Protein AF-A0A6G0XSI8-F1 (afdb_monomer)

Foldseek 3Di:
DPPVVVLVVCLVVLLVVQVLVCVVPVDNPAALQDFADAPDPSDDNVRHRPRSSVSLVVCLVCQVVDDPVSNVSCVVVVNDSDPVVVVLVLLLLQQVLCCVVQVDNPQAQDDVRQDAADAPDPSHDNVRHRPRNSPVLVCCLVCVVVDDPVSNVSCVVSVNDNDDDPPDDDPDRQDDQDLVNLVLVLLVQVLQLVVVVADPARDADAFHAADPDPSDDNVRHRPTRRLVSVLSNVVVVNHDPVSVVSCVVSRYDSDPVVVVVVLLVVVQVLVCVVPVDNPDALQDAADCPPPSDGNNRHRPRSSVVVVVVVVPDDD

pLDDT: mean 80.49, std 11.78, range [28.31, 94.0]

Secondary structure (DSSP, 8-state):
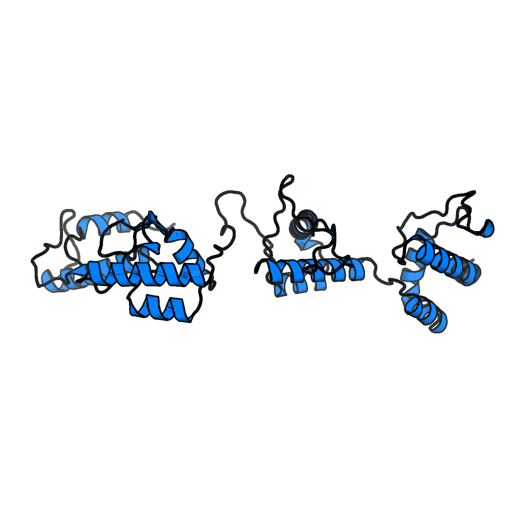--HHHHHHTTHHHHHHHHHHHHHHHSS----TT--PPTT-TTS-GGGTT--HHHHHHHHHHTGGGS-HHHHHHHHHTT--S-HHHHHHHHHHHHHHHHHHHHSS-----SGGG---PPTT-TTS-GGGTT--HHHHHHHHHHTGGGS-HHHHHHHHHTT--S----TTSS--SPP---HHHHHHHHHHHHHHHHHH-S-SSB---SSEEPPSSTTS-GGGTT-EE-HHHHHHHHHTT-S-HHHHHHHHHTTB-S-HHHHHHHHHHHHHHHHHHHHSS----TT----TT-TTS-GGGTT--HHHHHHHHHH----

Structure (mmCIF, N/CA/C/O backbone):
data_AF-A0A6G0XSI8-F1
#
_entry.id   AF-A0A6G0XSI8-F1
#
loop_
_atom_site.group_PDB
_atom_site.id
_atom_site.type_symbol
_atom_site.label_atom_id
_atom_site.label_alt_id
_atom_site.label_comp_id
_atom_site.label_asym_id
_atom_site.label_entity_id
_atom_site.label_seq_id
_atom_site.pdbx_PDB_ins_code
_atom_site.Cartn_x
_atom_site.Cartn_y
_atom_site.Cartn_z
_atom_site.occupancy
_atom_site.B_iso_or_equiv
_atom_site.auth_seq_id
_atom_site.auth_comp_id
_atom_site.auth_asym_id
_atom_site.auth_atom_id
_atom_site.pdbx_PDB_model_num
ATOM 1 N N . MET A 1 1 ? 20.372 19.639 -49.208 1.00 47.72 1 MET A N 1
ATOM 2 C CA . MET A 1 1 ? 19.853 18.255 -49.314 1.00 47.72 1 MET A CA 1
ATOM 3 C C . MET A 1 1 ? 18.896 18.027 -48.152 1.00 47.72 1 MET A C 1
ATOM 5 O O . MET A 1 1 ? 19.301 18.285 -47.025 1.00 47.72 1 MET A O 1
ATOM 9 N N . LYS A 1 2 ? 17.625 17.664 -48.399 1.00 52.56 2 LYS A N 1
ATOM 10 C CA . LYS A 1 2 ? 16.649 17.491 -47.308 1.00 52.56 2 LYS A CA 1
ATOM 11 C C . LYS A 1 2 ? 17.159 16.426 -46.347 1.00 52.56 2 LYS A C 1
ATOM 13 O O . LYS A 1 2 ? 17.609 15.359 -46.748 1.00 52.56 2 LYS A O 1
ATOM 18 N N . ASP A 1 3 ? 17.061 16.758 -45.079 1.00 56.75 3 ASP A N 1
ATOM 19 C CA . ASP A 1 3 ? 17.692 16.090 -43.957 1.00 56.75 3 ASP A CA 1
ATOM 20 C C . ASP A 1 3 ? 17.365 14.566 -43.921 1.00 56.75 3 ASP A C 1
ATOM 22 O O . ASP A 1 3 ? 18.190 13.739 -43.537 1.00 56.75 3 ASP A O 1
ATOM 26 N N . TRP A 1 4 ? 16.180 14.167 -44.396 1.00 56.69 4 TRP A N 1
ATOM 27 C CA . TRP A 1 4 ? 15.716 12.774 -44.475 1.00 56.69 4 TRP A CA 1
ATOM 28 C C . TRP A 1 4 ? 16.398 11.916 -45.558 1.00 56.69 4 TRP A C 1
ATOM 30 O O . TRP A 1 4 ? 16.507 10.703 -45.394 1.00 56.69 4 TRP A O 1
ATOM 40 N N . VAL A 1 5 ? 16.933 12.530 -46.620 1.00 58.62 5 VAL A N 1
ATOM 41 C CA . VAL A 1 5 ? 17.665 11.825 -47.692 1.00 58.62 5 VAL A CA 1
ATOM 42 C C . VAL A 1 5 ? 18.995 11.273 -47.166 1.00 58.62 5 VAL A C 1
ATOM 44 O O . VAL A 1 5 ? 19.374 10.152 -47.487 1.00 58.62 5 VAL A O 1
ATOM 47 N N . ARG A 1 6 ? 19.661 12.006 -46.262 1.00 60.25 6 ARG A N 1
ATOM 48 C CA . ARG A 1 6 ? 20.937 11.606 -45.640 1.00 60.25 6 ARG A CA 1
ATOM 49 C C . ARG A 1 6 ? 20.822 10.350 -44.767 1.00 60.25 6 ARG A C 1
ATOM 51 O O . ARG A 1 6 ? 21.789 9.615 -44.631 1.00 60.25 6 ARG A O 1
ATOM 58 N N . ILE A 1 7 ? 19.648 10.093 -44.190 1.00 59.06 7 ILE A N 1
ATOM 59 C CA . ILE A 1 7 ? 19.409 8.924 -43.325 1.00 59.06 7 ILE A CA 1
ATOM 60 C C . ILE A 1 7 ? 19.089 7.683 -44.142 1.00 59.06 7 ILE A C 1
ATOM 62 O O . ILE A 1 7 ? 19.558 6.604 -43.799 1.00 59.06 7 ILE A O 1
ATOM 66 N N . LEU A 1 8 ? 18.343 7.836 -45.238 1.00 59.25 8 LEU A N 1
ATOM 67 C CA . LEU A 1 8 ? 18.129 6.745 -46.187 1.00 59.25 8 LEU A CA 1
ATOM 68 C C . LEU A 1 8 ? 19.445 6.336 -46.864 1.00 59.25 8 LEU A C 1
ATOM 70 O O . LEU A 1 8 ? 19.661 5.146 -47.061 1.00 59.25 8 LEU A O 1
ATOM 74 N N . LEU A 1 9 ? 20.345 7.296 -47.116 1.00 62.47 9 LEU A N 1
ATOM 75 C CA . LEU A 1 9 ? 21.710 7.048 -47.599 1.00 62.47 9 LEU A CA 1
ATOM 76 C C . LEU A 1 9 ? 22.609 6.329 -46.574 1.00 62.47 9 LEU A C 1
ATOM 78 O O . LEU A 1 9 ? 23.569 5.683 -46.969 1.00 62.47 9 LEU A O 1
ATOM 82 N N . GLN A 1 10 ? 22.300 6.412 -45.276 1.00 76.94 10 GLN A N 1
ATOM 83 C CA . GLN A 1 10 ? 23.050 5.760 -44.188 1.00 76.94 10 GLN A CA 1
ATOM 84 C C . GLN A 1 10 ? 22.272 4.603 -43.544 1.00 76.94 10 GLN A C 1
ATOM 86 O O . GLN A 1 10 ? 22.579 4.199 -42.421 1.00 76.94 10 GLN A O 1
ATOM 91 N N . TRP A 1 11 ? 21.231 4.095 -44.212 1.00 84.69 11 TRP A N 1
ATOM 92 C CA . TRP A 1 11 ? 20.358 3.053 -43.670 1.00 84.69 11 TRP A CA 1
ATOM 93 C C . TRP A 1 11 ? 21.144 1.796 -43.283 1.00 84.69 11 TRP A C 1
ATOM 95 O O . TRP A 1 11 ? 21.048 1.357 -42.139 1.00 84.69 11 TRP A O 1
ATOM 105 N N . GLU A 1 12 ? 21.976 1.289 -44.193 1.00 87.19 12 GLU A N 1
ATOM 106 C CA . GLU A 1 12 ? 22.789 0.090 -43.962 1.00 87.19 12 GLU A CA 1
ATOM 107 C C . GLU A 1 12 ? 23.768 0.274 -42.796 1.00 87.19 12 GLU A C 1
ATOM 109 O O . GLU A 1 12 ? 23.849 -0.574 -41.912 1.00 87.19 12 GLU A O 1
ATOM 114 N N . GLU A 1 13 ? 24.433 1.431 -42.709 1.00 88.25 13 GLU A N 1
ATOM 115 C CA . GLU A 1 13 ? 25.329 1.742 -41.588 1.00 88.25 13 GLU A CA 1
ATOM 116 C C . GLU A 1 13 ? 24.589 1.828 -40.248 1.00 88.25 13 GLU A C 1
ATOM 118 O O . GLU A 1 13 ? 25.112 1.417 -39.214 1.00 88.25 13 GLU A O 1
ATOM 123 N N . ASN A 1 14 ? 23.386 2.412 -40.234 1.00 90.12 14 ASN A N 1
ATOM 124 C CA . ASN A 1 14 ? 22.571 2.505 -39.024 1.00 90.12 14 ASN A CA 1
ATOM 125 C C . ASN A 1 14 ? 22.098 1.116 -38.588 1.00 90.12 14 ASN A C 1
ATOM 127 O O . ASN A 1 14 ? 22.104 0.818 -37.396 1.00 90.12 14 ASN A O 1
ATOM 131 N N . LEU A 1 15 ? 21.716 0.268 -39.542 1.00 91.19 15 LEU A N 1
ATOM 132 C CA . LEU A 1 15 ? 21.273 -1.093 -39.283 1.00 91.19 15 LEU A CA 1
ATOM 133 C C . LEU A 1 15 ? 22.417 -1.965 -38.751 1.00 91.19 15 LEU A C 1
ATOM 135 O O . LEU A 1 15 ? 22.251 -2.653 -37.744 1.00 91.19 15 LEU A O 1
ATOM 139 N N . GLU A 1 16 ? 23.595 -1.888 -39.371 1.00 92.81 16 GLU A N 1
ATOM 140 C CA . GLU A 1 16 ? 24.815 -2.558 -38.912 1.00 92.81 16 GLU A CA 1
ATOM 141 C C . GLU A 1 16 ? 25.208 -2.093 -37.505 1.00 92.81 16 GLU A C 1
ATOM 143 O O . GLU A 1 16 ? 25.426 -2.916 -36.615 1.00 92.81 16 GLU A O 1
ATOM 148 N N . ALA A 1 17 ? 25.183 -0.780 -37.261 1.00 92.69 17 ALA A N 1
ATOM 149 C CA . ALA A 1 17 ? 25.460 -0.221 -35.945 1.00 92.69 17 ALA A CA 1
ATOM 150 C C . ALA A 1 17 ? 24.464 -0.698 -34.873 1.00 92.69 17 ALA A C 1
ATOM 152 O O . ALA A 1 17 ? 24.861 -0.973 -33.742 1.00 92.69 17 ALA A O 1
ATOM 153 N N . LEU A 1 18 ? 23.177 -0.834 -35.210 1.00 93.19 18 LEU A N 1
ATOM 154 C CA . LEU A 1 18 ? 22.160 -1.363 -34.297 1.00 93.19 18 LEU A CA 1
ATOM 155 C C . LEU A 1 18 ? 22.355 -2.857 -34.014 1.00 93.19 18 LEU A C 1
ATOM 157 O O . LEU A 1 18 ? 22.182 -3.277 -32.871 1.00 93.19 18 LEU A O 1
ATOM 161 N N . ARG A 1 19 ? 22.752 -3.659 -35.011 1.00 92.94 19 ARG A N 1
ATOM 162 C CA . ARG A 1 19 ? 23.076 -5.085 -34.813 1.00 92.94 19 ARG A CA 1
ATOM 163 C C . ARG A 1 19 ? 24.250 -5.259 -33.852 1.00 92.94 19 ARG A C 1
ATOM 165 O O . ARG A 1 19 ? 24.143 -6.039 -32.907 1.00 92.94 19 ARG A O 1
ATOM 172 N N . ILE A 1 20 ? 25.320 -4.487 -34.044 1.00 91.81 20 ILE A N 1
ATOM 173 C CA . ILE A 1 20 ? 26.496 -4.498 -33.162 1.00 91.81 20 ILE A CA 1
ATOM 174 C C . ILE A 1 20 ? 26.109 -4.034 -31.757 1.00 91.81 20 ILE A C 1
ATOM 176 O O . ILE A 1 20 ? 26.387 -4.729 -30.782 1.00 91.81 20 ILE A O 1
ATOM 180 N N . PHE A 1 21 ? 25.377 -2.920 -31.643 1.00 91.25 21 PHE A N 1
ATOM 181 C CA . PHE A 1 21 ? 24.896 -2.429 -30.352 1.00 91.25 21 PHE A CA 1
ATOM 182 C C . PHE A 1 21 ? 24.079 -3.494 -29.607 1.00 91.25 21 PHE A C 1
ATOM 184 O O . PHE A 1 21 ? 24.316 -3.734 -28.424 1.00 91.25 21 PHE A O 1
ATOM 191 N N . LYS A 1 22 ? 23.153 -4.174 -30.299 1.00 88.25 22 LYS A N 1
ATOM 192 C CA . LYS A 1 22 ? 22.358 -5.267 -29.722 1.00 88.25 22 LYS A CA 1
ATOM 193 C C . LYS A 1 22 ? 23.233 -6.440 -29.288 1.00 88.25 22 LYS A C 1
ATOM 195 O O . LYS A 1 22 ? 22.973 -7.004 -28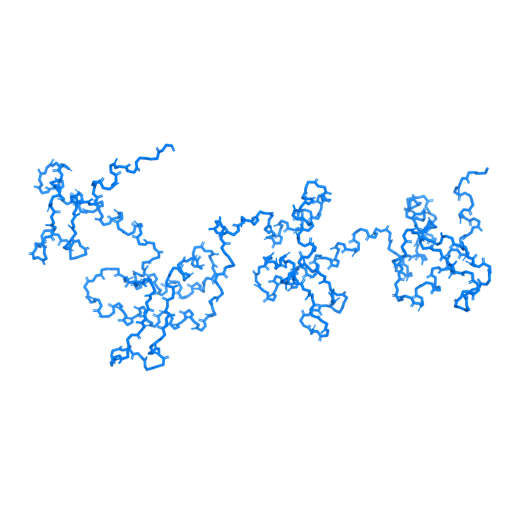.234 1.00 88.25 22 LYS A O 1
ATOM 200 N N . SER A 1 23 ? 24.263 -6.793 -30.057 1.00 89.25 23 SER A N 1
ATOM 201 C CA . SER A 1 23 ? 25.204 -7.858 -29.690 1.00 89.25 23 SER A CA 1
ATOM 202 C C . SER A 1 23 ? 26.002 -7.521 -28.428 1.00 89.25 23 SER A C 1
ATOM 204 O O . SER A 1 23 ? 26.228 -8.398 -27.603 1.00 89.25 23 SER A O 1
ATOM 206 N N . ILE A 1 24 ? 26.423 -6.263 -28.268 1.00 87.19 24 ILE A N 1
ATOM 207 C CA . ILE A 1 24 ? 27.234 -5.818 -27.124 1.00 87.19 24 ILE A CA 1
ATOM 208 C C . ILE A 1 24 ? 26.370 -5.637 -25.869 1.00 87.19 24 ILE A C 1
ATOM 210 O O . ILE A 1 24 ? 26.767 -6.020 -24.772 1.00 87.19 24 ILE A O 1
ATOM 214 N N . HIS A 1 25 ? 25.186 -5.037 -26.014 1.00 78.12 25 HIS A N 1
ATOM 215 C CA . HIS A 1 25 ? 24.355 -4.605 -24.885 1.00 78.12 25 HIS A CA 1
ATOM 216 C C . HIS A 1 25 ? 23.134 -5.499 -24.625 1.00 78.12 25 HIS A C 1
ATOM 218 O O . HIS A 1 25 ? 22.408 -5.285 -23.652 1.00 78.12 25 HIS A O 1
ATOM 224 N N . GLY A 1 26 ? 22.862 -6.471 -25.497 1.00 76.38 26 GLY A N 1
ATOM 225 C CA . GLY A 1 26 ? 21.710 -7.373 -25.414 1.00 76.38 26 GLY A CA 1
ATOM 226 C C . GLY A 1 26 ? 20.355 -6.719 -25.714 1.00 76.38 26 GLY A C 1
ATOM 227 O O . GLY A 1 26 ? 19.329 -7.388 -25.656 1.00 76.38 26 GLY A O 1
ATOM 228 N N . ASN A 1 27 ? 20.313 -5.417 -26.020 1.00 79.88 27 ASN A N 1
ATOM 229 C CA . ASN A 1 27 ? 19.083 -4.667 -26.284 1.00 79.88 27 ASN A CA 1
ATOM 230 C C . ASN A 1 27 ? 19.327 -3.503 -27.262 1.00 79.88 27 ASN A C 1
ATOM 232 O O . ASN A 1 27 ? 20.468 -3.169 -27.562 1.00 79.88 27 ASN A O 1
ATOM 236 N N . LEU A 1 28 ? 18.251 -2.870 -27.741 1.00 83.50 28 LEU A N 1
ATOM 237 C CA . LEU A 1 28 ? 18.291 -1.711 -28.649 1.00 83.50 28 LEU A CA 1
ATOM 238 C C . LEU A 1 28 ? 17.921 -0.386 -27.954 1.00 83.50 28 LEU A C 1
ATOM 240 O O . LEU A 1 28 ? 17.481 0.572 -28.596 1.00 83.50 28 LEU A O 1
ATOM 244 N N . HIS A 1 29 ? 18.104 -0.298 -26.633 1.00 79.94 29 HIS A N 1
ATOM 245 C CA . HIS A 1 29 ? 17.900 0.934 -25.872 1.00 79.94 29 HIS A CA 1
ATOM 246 C C . HIS A 1 29 ? 19.123 1.850 -25.982 1.00 79.94 29 HIS A C 1
ATOM 248 O O . HIS A 1 29 ? 19.881 2.045 -25.033 1.00 79.94 29 HIS A O 1
ATOM 254 N N . VAL A 1 30 ? 19.317 2.423 -27.168 1.00 84.19 30 VAL A N 1
ATOM 255 C CA . VAL A 1 30 ? 20.441 3.324 -27.433 1.00 84.19 30 VAL A CA 1
ATOM 256 C C . VAL A 1 30 ? 20.224 4.671 -26.717 1.00 84.19 30 VAL A C 1
ATOM 258 O O . VAL A 1 30 ? 19.219 5.344 -26.983 1.00 84.19 30 VAL A O 1
ATOM 261 N N . PRO A 1 31 ? 21.147 5.111 -25.833 1.00 82.38 31 PRO A N 1
ATOM 262 C CA . PRO A 1 31 ? 21.080 6.433 -25.212 1.00 82.38 31 PRO A CA 1
ATOM 263 C C . PRO A 1 31 ? 21.097 7.563 -26.249 1.00 82.38 31 PRO A C 1
ATOM 265 O O . PRO A 1 31 ? 21.834 7.496 -27.229 1.00 82.38 31 PRO A O 1
ATOM 268 N N . LYS A 1 32 ? 20.353 8.651 -25.999 1.00 81.56 32 LYS A N 1
ATOM 269 C CA . LYS A 1 32 ? 20.226 9.800 -26.925 1.00 81.56 32 LYS A CA 1
ATOM 270 C C . LYS A 1 32 ? 21.572 10.350 -27.419 1.00 81.56 32 LYS A C 1
ATOM 272 O O . LYS A 1 32 ? 21.676 10.739 -28.575 1.00 81.56 32 LYS A O 1
ATOM 277 N N . TYR A 1 33 ? 22.583 10.369 -26.553 1.00 86.25 33 TYR A N 1
ATOM 278 C CA . TYR A 1 33 ? 23.918 10.903 -26.844 1.00 86.25 33 TYR A CA 1
ATOM 279 C C . TYR A 1 33 ? 24.977 9.808 -27.030 1.00 86.25 33 TYR A C 1
ATOM 281 O O . TYR A 1 33 ? 26.165 10.069 -26.873 1.00 86.25 33 TYR A O 1
ATOM 289 N N . TYR A 1 34 ? 24.565 8.571 -27.323 1.00 90.19 34 TYR A N 1
ATOM 290 C CA . TYR A 1 34 ? 25.512 7.490 -27.568 1.00 90.19 34 TYR A CA 1
ATOM 291 C C . TYR A 1 34 ? 26.304 7.756 -28.848 1.00 90.19 34 TYR A C 1
ATOM 293 O O . TYR A 1 34 ? 25.733 7.864 -29.941 1.00 90.19 34 TYR A O 1
ATOM 301 N N . LYS A 1 35 ? 27.624 7.823 -28.685 1.00 93.50 35 LYS A N 1
ATOM 302 C CA . LYS A 1 35 ? 28.598 7.978 -29.755 1.00 93.50 35 LYS A CA 1
ATOM 303 C C . LYS A 1 35 ? 29.533 6.777 -29.725 1.00 93.50 35 LYS A C 1
ATOM 305 O O . LYS A 1 35 ? 30.092 6.470 -28.673 1.00 93.50 35 LYS A O 1
ATOM 310 N N . VAL A 1 36 ? 29.684 6.115 -30.867 1.00 91.62 36 VAL A N 1
ATOM 311 C CA . VAL A 1 36 ? 30.642 5.017 -31.024 1.00 91.62 36 VAL A CA 1
ATOM 312 C C . VAL A 1 36 ? 32.043 5.568 -30.762 1.00 91.62 36 VAL A C 1
ATOM 314 O O . VAL A 1 36 ? 32.413 6.607 -31.319 1.00 91.62 36 VAL A O 1
ATOM 317 N N . LYS A 1 37 ? 32.800 4.912 -29.880 1.00 87.94 37 LYS A N 1
ATOM 318 C CA . LYS A 1 37 ? 34.173 5.315 -29.565 1.00 87.94 37 LYS A CA 1
ATOM 319 C C . LYS A 1 37 ? 35.073 5.086 -30.781 1.00 87.94 37 LYS A C 1
ATOM 321 O O . LYS A 1 37 ? 34.846 4.170 -31.564 1.00 87.94 37 LYS A O 1
ATOM 326 N N . THR A 1 38 ? 36.057 5.958 -30.958 1.00 87.69 38 THR A N 1
ATOM 327 C CA . THR A 1 38 ? 37.137 5.746 -31.927 1.00 87.69 38 THR A CA 1
ATOM 328 C C . THR A 1 38 ? 38.069 4.658 -31.410 1.00 87.69 38 THR A C 1
ATOM 330 O O . THR A 1 38 ? 38.228 4.543 -30.196 1.00 87.69 38 THR A O 1
ATOM 333 N N . GLU A 1 39 ? 38.661 3.880 -32.317 1.00 84.81 39 GLU A N 1
ATOM 334 C CA . GLU A 1 39 ? 39.612 2.805 -31.989 1.00 84.81 39 GLU A CA 1
ATOM 335 C C . GLU A 1 39 ? 39.018 1.666 -31.142 1.00 84.81 39 GLU A C 1
ATOM 337 O O . GLU A 1 39 ? 39.732 0.907 -30.491 1.00 84.81 39 GLU A O 1
ATOM 342 N N . ASP A 1 40 ? 37.692 1.516 -31.157 1.00 87.38 40 ASP A N 1
ATOM 343 C CA . ASP A 1 40 ? 37.011 0.429 -30.462 1.00 87.38 40 ASP A CA 1
ATOM 344 C C . ASP A 1 40 ? 36.950 -0.814 -31.359 1.00 87.38 40 ASP A C 1
ATOM 346 O O . ASP A 1 40 ? 36.249 -0.825 -32.372 1.00 87.38 40 ASP A O 1
ATOM 350 N N . ALA A 1 41 ? 37.669 -1.871 -30.968 1.00 87.56 41 ALA A N 1
ATOM 351 C CA . ALA A 1 41 ? 37.748 -3.132 -31.706 1.00 87.56 41 ALA A CA 1
ATOM 352 C C . ALA A 1 41 ? 36.395 -3.858 -31.844 1.00 87.56 41 ALA A C 1
ATOM 354 O O . ALA A 1 41 ? 36.255 -4.725 -32.705 1.00 87.56 41 ALA A O 1
ATOM 355 N N . GLN A 1 42 ? 35.388 -3.516 -31.028 1.00 87.69 42 GLN A N 1
ATOM 356 C CA . GLN A 1 42 ? 34.036 -4.075 -31.153 1.00 87.69 42 GLN A CA 1
ATOM 357 C C . GLN A 1 42 ? 33.232 -3.433 -32.298 1.00 87.69 42 GLN A C 1
ATOM 359 O O . GLN A 1 42 ? 32.143 -3.909 -32.625 1.00 87.69 42 GLN A O 1
ATOM 364 N N . TRP A 1 43 ? 33.751 -2.357 -32.901 1.00 90.69 43 TRP A N 1
ATOM 365 C CA . TRP A 1 43 ? 33.092 -1.587 -33.949 1.00 90.69 43 TRP A CA 1
ATOM 366 C C . TRP A 1 43 ? 33.963 -1.502 -35.211 1.00 90.69 43 TRP A C 1
ATOM 368 O O . TRP A 1 43 ? 35.143 -1.174 -35.118 1.00 90.69 43 TRP A O 1
ATOM 378 N N . PRO A 1 44 ? 33.391 -1.707 -36.411 1.00 91.56 44 PRO A N 1
ATOM 379 C CA . PRO A 1 44 ? 34.050 -1.381 -37.669 1.00 91.56 44 PRO A CA 1
ATOM 380 C C . PRO A 1 44 ? 34.523 0.076 -37.699 1.00 91.56 44 PRO A C 1
ATOM 382 O O . PRO A 1 44 ? 33.776 0.971 -37.298 1.00 91.56 44 PRO A O 1
ATOM 385 N N . GLU A 1 45 ? 35.709 0.322 -38.263 1.00 88.12 45 GLU A N 1
ATOM 386 C CA . GLU A 1 45 ? 36.325 1.657 -38.354 1.00 88.12 45 GLU A CA 1
ATOM 387 C C . GLU A 1 45 ? 35.385 2.701 -38.978 1.00 88.12 45 GLU A C 1
ATOM 389 O O . GLU A 1 45 ? 35.251 3.817 -38.481 1.00 88.12 45 GLU A O 1
ATOM 394 N N . LYS A 1 46 ? 34.614 2.302 -39.998 1.00 89.25 46 LYS A N 1
ATOM 395 C CA . LYS A 1 46 ? 33.605 3.153 -40.656 1.00 89.25 46 LYS A CA 1
ATOM 396 C C . LYS A 1 46 ? 32.491 3.661 -39.723 1.00 89.25 46 LYS A C 1
ATOM 398 O O . LYS A 1 46 ? 31.802 4.620 -40.061 1.00 89.25 46 LYS A O 1
ATOM 403 N N . LEU A 1 47 ? 32.269 3.013 -38.577 1.00 90.06 47 LEU A N 1
ATOM 404 C CA . LEU A 1 47 ? 31.260 3.401 -37.587 1.00 90.06 47 LEU A CA 1
ATOM 405 C C . LEU A 1 47 ? 31.851 4.210 -36.426 1.00 90.06 47 LEU A C 1
ATOM 407 O O . LEU A 1 47 ? 31.087 4.725 -35.604 1.00 90.06 47 LEU A O 1
ATOM 411 N N . TRP A 1 48 ? 33.174 4.360 -36.347 1.00 91.94 48 TRP A N 1
ATOM 412 C CA . TRP A 1 48 ? 33.820 5.134 -35.294 1.00 91.94 48 TRP A CA 1
ATOM 413 C C . TRP A 1 48 ? 33.367 6.594 -35.309 1.00 91.94 48 TRP A C 1
ATOM 415 O O . TRP A 1 48 ? 33.229 7.242 -36.344 1.00 91.94 48 TRP A O 1
ATOM 425 N N . GLY A 1 49 ? 33.069 7.124 -34.123 1.00 88.50 49 GLY A N 1
ATOM 426 C CA . GLY A 1 49 ? 32.557 8.481 -33.965 1.00 88.50 49 GLY A CA 1
ATOM 427 C C . GLY A 1 49 ? 31.099 8.682 -34.403 1.00 88.50 49 GLY A C 1
ATOM 428 O O . GLY A 1 49 ? 30.582 9.795 -34.243 1.00 88.50 49 GLY A O 1
ATOM 429 N N . LYS A 1 50 ? 30.401 7.648 -34.899 1.00 89.50 50 LYS A N 1
ATOM 430 C CA . LYS A 1 50 ? 28.991 7.748 -35.299 1.00 89.50 50 LYS A CA 1
ATOM 431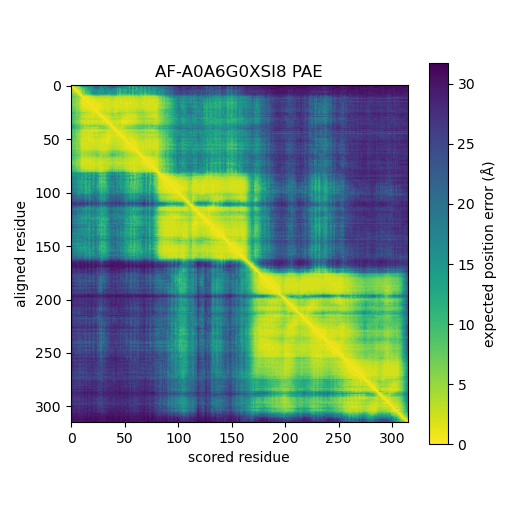 C C . LYS A 1 50 ? 28.104 8.048 -34.093 1.00 89.50 50 LYS A C 1
ATOM 433 O O . LYS A 1 50 ? 28.134 7.361 -33.071 1.00 89.50 50 LYS A O 1
ATOM 438 N N . ASN A 1 51 ? 27.260 9.068 -34.234 1.00 91.25 51 ASN A N 1
ATOM 439 C CA . ASN A 1 51 ? 26.250 9.451 -33.245 1.00 91.25 51 ASN A CA 1
ATOM 440 C C . ASN A 1 51 ? 25.008 8.549 -33.363 1.00 91.25 51 ASN A C 1
ATOM 442 O O . ASN A 1 51 ? 23.944 8.975 -33.823 1.00 91.25 51 ASN A O 1
ATOM 446 N N . LEU A 1 52 ? 25.150 7.281 -32.968 1.00 91.25 52 LEU A N 1
ATOM 447 C CA . LEU A 1 52 ? 24.079 6.284 -33.055 1.00 91.25 52 LEU A CA 1
ATOM 448 C C . LEU A 1 52 ? 22.834 6.704 -32.260 1.00 91.25 52 LEU A C 1
ATOM 450 O O . LEU A 1 52 ? 21.714 6.500 -32.721 1.00 91.25 52 LEU A O 1
ATOM 454 N N . GLY A 1 53 ? 23.010 7.368 -31.113 1.00 87.88 53 GLY A N 1
ATOM 455 C CA . GLY A 1 53 ? 21.895 7.884 -30.314 1.00 87.88 53 GLY A CA 1
ATOM 456 C C . GLY A 1 53 ? 21.001 8.868 -31.075 1.00 87.88 53 GLY A C 1
ATOM 457 O O . GLY A 1 53 ? 19.773 8.750 -31.051 1.00 87.88 53 GLY A O 1
ATOM 458 N N . PHE A 1 54 ? 21.604 9.795 -31.822 1.00 88.50 54 PHE A N 1
ATOM 459 C CA . PHE A 1 54 ? 20.860 10.730 -32.668 1.00 88.50 54 PHE A CA 1
ATOM 460 C C . PHE A 1 54 ? 20.211 10.034 -33.865 1.00 88.50 54 PHE A C 1
ATOM 462 O O . PHE A 1 54 ? 19.074 10.366 -34.205 1.00 88.50 54 PHE A O 1
ATOM 469 N N . ALA A 1 55 ? 20.890 9.055 -34.473 1.00 88.81 55 ALA A N 1
ATOM 470 C CA . ALA A 1 55 ? 20.315 8.258 -35.553 1.00 88.81 55 ALA A CA 1
ATOM 471 C C . ALA A 1 55 ? 19.032 7.547 -35.087 1.00 88.81 55 ALA A C 1
ATOM 473 O O . ALA A 1 55 ? 18.001 7.655 -35.744 1.00 88.81 55 ALA A O 1
ATOM 474 N N . VAL A 1 56 ? 19.051 6.928 -33.903 1.00 89.00 56 VAL A N 1
ATOM 475 C CA . VAL A 1 56 ? 17.885 6.256 -33.304 1.00 89.00 56 VAL A CA 1
ATOM 476 C C . VAL A 1 56 ? 16.740 7.217 -33.000 1.00 89.00 56 VAL A C 1
ATOM 478 O O . VAL A 1 56 ? 15.598 6.924 -33.349 1.00 89.00 56 VAL A O 1
ATOM 481 N N . VAL A 1 57 ? 17.016 8.380 -32.394 1.00 86.06 57 VAL A N 1
ATOM 482 C CA . VAL A 1 57 ? 15.981 9.411 -32.162 1.00 86.06 57 VAL A CA 1
ATOM 483 C C . VAL A 1 57 ? 15.291 9.784 -33.468 1.00 86.06 57 VAL A C 1
ATOM 485 O O . VAL A 1 57 ? 14.077 9.974 -33.510 1.00 86.06 57 VAL A O 1
ATOM 488 N N . ARG A 1 58 ? 16.062 9.855 -34.546 1.00 85.12 58 ARG A N 1
ATOM 489 C CA . ARG A 1 58 ? 15.557 10.283 -35.836 1.00 85.12 58 ARG A CA 1
ATOM 490 C C . ARG A 1 58 ? 14.834 9.184 -36.610 1.00 85.12 58 ARG A C 1
ATOM 492 O O . ARG A 1 58 ? 13.858 9.487 -37.287 1.00 85.12 58 ARG A O 1
ATOM 499 N N . LEU A 1 59 ? 15.246 7.924 -36.454 1.00 87.50 59 LEU A N 1
ATOM 500 C CA . LEU A 1 59 ? 14.479 6.764 -36.919 1.00 87.50 59 LEU A CA 1
ATOM 501 C C . LEU A 1 59 ? 13.081 6.758 -36.288 1.00 87.50 59 LEU A C 1
ATOM 503 O O . LEU A 1 59 ? 12.103 6.600 -37.010 1.00 87.50 59 LEU A O 1
ATOM 507 N N . ARG A 1 60 ? 12.970 7.044 -34.982 1.00 86.88 60 ARG A N 1
ATOM 508 C CA . ARG A 1 60 ? 11.671 7.158 -34.291 1.00 86.88 60 ARG A CA 1
ATOM 509 C C . ARG A 1 60 ? 10.798 8.277 -34.858 1.00 86.88 60 ARG A C 1
ATOM 511 O O . ARG A 1 60 ? 9.621 8.063 -35.107 1.00 86.88 60 ARG A O 1
ATOM 518 N N . GLN A 1 61 ? 11.375 9.447 -35.136 1.00 84.00 61 GLN A N 1
ATOM 519 C CA . GLN A 1 61 ? 10.648 10.562 -35.767 1.00 84.00 61 GLN A CA 1
ATOM 520 C C . GLN A 1 61 ? 10.158 10.246 -37.190 1.00 84.00 61 GLN A C 1
ATOM 522 O O . GLN A 1 61 ? 9.237 10.894 -37.678 1.00 84.00 61 GLN A O 1
ATOM 527 N N . LEU A 1 62 ? 10.783 9.278 -37.866 1.00 83.56 62 LEU A N 1
ATOM 528 C CA . LEU A 1 62 ? 10.416 8.842 -39.212 1.00 83.56 62 LEU A CA 1
ATOM 529 C C . LEU A 1 62 ? 9.396 7.717 -39.251 1.00 83.56 62 LEU A C 1
ATOM 531 O O . LEU A 1 62 ? 9.023 7.336 -40.355 1.00 83.56 62 LEU A O 1
ATOM 535 N N . GLN A 1 63 ? 8.956 7.183 -38.111 1.00 83.19 63 GLN A N 1
ATOM 536 C CA . GLN A 1 63 ? 8.163 5.954 -38.051 1.00 83.19 63 GLN A CA 1
ATOM 537 C C . GLN A 1 63 ? 6.981 5.939 -39.035 1.00 83.19 63 GLN A C 1
ATOM 539 O O . GLN A 1 63 ? 6.785 4.954 -39.739 1.00 83.19 63 GLN A O 1
ATOM 544 N N . GLU A 1 64 ? 6.228 7.037 -39.128 1.00 81.12 64 GLU A N 1
ATOM 545 C CA . GLU A 1 64 ? 5.049 7.151 -40.004 1.00 81.12 64 GLU A CA 1
ATOM 546 C C . GLU A 1 64 ? 5.387 7.346 -41.489 1.00 81.12 64 GLU A C 1
ATOM 548 O O . GLU A 1 64 ? 4.548 7.122 -42.354 1.00 81.12 64 GLU A O 1
ATOM 553 N N . ARG A 1 65 ? 6.610 7.786 -41.799 1.00 82.06 65 ARG A N 1
ATOM 554 C CA . ARG A 1 65 ? 7.080 8.091 -43.163 1.00 82.06 65 ARG A CA 1
ATOM 555 C C . ARG A 1 65 ? 8.084 7.063 -43.685 1.00 82.06 65 ARG A C 1
ATOM 557 O O . ARG A 1 65 ? 8.635 7.245 -44.769 1.00 82.06 65 ARG A O 1
ATOM 564 N N . MET A 1 66 ? 8.396 6.048 -42.884 1.00 82.12 66 MET A N 1
ATOM 565 C CA . MET A 1 66 ? 9.383 5.030 -43.206 1.00 82.12 66 MET A CA 1
ATOM 566 C C . MET A 1 66 ? 8.785 3.985 -44.143 1.00 82.12 66 MET A C 1
ATOM 568 O O . MET A 1 66 ? 7.611 3.642 -44.045 1.00 82.12 66 MET A O 1
ATOM 572 N N . ASP A 1 67 ? 9.630 3.457 -45.023 1.00 85.25 67 ASP A N 1
ATOM 573 C CA . ASP A 1 67 ? 9.289 2.307 -45.849 1.00 85.25 67 ASP A CA 1
ATOM 574 C C . ASP A 1 67 ? 8.869 1.100 -44.973 1.00 85.25 67 ASP A C 1
ATOM 576 O O . ASP A 1 67 ? 9.586 0.780 -44.013 1.00 85.25 67 ASP A O 1
ATOM 580 N N . PRO A 1 68 ? 7.750 0.418 -45.280 1.00 84.69 68 PRO A N 1
ATOM 581 C CA . PRO A 1 68 ? 7.278 -0.734 -44.512 1.00 84.69 68 PRO A CA 1
ATOM 582 C C . PRO A 1 68 ? 8.321 -1.846 -44.326 1.00 84.69 68 PRO A C 1
ATOM 584 O O . PRO A 1 68 ? 8.431 -2.385 -43.228 1.00 84.69 68 PRO A O 1
ATOM 587 N N . SER A 1 69 ? 9.149 -2.136 -45.338 1.00 86.00 69 SER A N 1
ATOM 588 C CA . SER A 1 69 ? 10.184 -3.181 -45.259 1.00 86.00 69 SER A CA 1
ATOM 589 C C . SER A 1 69 ? 11.288 -2.820 -44.255 1.00 86.00 69 SER A C 1
ATOM 591 O O . SER A 1 69 ? 11.784 -3.656 -43.492 1.00 86.00 69 SER A O 1
ATOM 593 N N . LYS A 1 70 ? 11.640 -1.532 -44.180 1.00 85.88 70 LYS A N 1
ATOM 594 C CA . LYS A 1 70 ? 12.606 -1.013 -43.200 1.00 85.88 70 LYS A CA 1
ATOM 595 C C . LYS A 1 70 ? 12.053 -1.059 -41.783 1.00 85.88 70 LYS A C 1
ATOM 597 O O . LYS A 1 70 ? 12.783 -1.388 -40.846 1.00 85.88 70 LYS A O 1
ATOM 602 N N . ARG A 1 71 ? 10.764 -0.756 -41.633 1.00 83.81 71 ARG A N 1
ATOM 603 C CA . ARG A 1 71 ? 10.065 -0.864 -40.354 1.00 83.81 71 ARG A CA 1
ATOM 604 C C . ARG A 1 71 ? 10.036 -2.310 -39.863 1.00 83.81 71 ARG A C 1
ATOM 606 O O . ARG A 1 71 ? 10.460 -2.553 -38.742 1.00 83.81 71 ARG A O 1
ATOM 613 N N . GLU A 1 72 ? 9.658 -3.255 -40.717 1.00 83.44 72 GLU A N 1
ATOM 614 C CA . GLU A 1 72 ? 9.639 -4.686 -40.390 1.00 83.44 72 GLU A CA 1
ATOM 615 C C . GLU A 1 72 ? 11.032 -5.220 -40.008 1.00 83.44 72 GLU A C 1
ATOM 617 O O . GLU A 1 72 ? 11.191 -5.984 -39.053 1.00 83.44 72 GLU A O 1
ATOM 622 N N . THR A 1 73 ? 12.082 -4.752 -40.688 1.00 88.19 73 THR A N 1
ATOM 623 C CA . THR A 1 73 ? 13.471 -5.080 -40.330 1.00 88.19 73 THR A CA 1
ATOM 624 C C . THR A 1 73 ? 13.820 -4.610 -38.912 1.00 88.19 73 THR A C 1
ATOM 626 O O . THR A 1 73 ? 14.460 -5.332 -38.150 1.00 88.19 73 THR A O 1
ATOM 629 N N . LEU A 1 74 ? 13.395 -3.407 -38.522 1.00 85.69 74 LEU A N 1
ATOM 630 C CA . LEU A 1 74 ? 13.614 -2.897 -37.166 1.00 85.69 74 LEU A CA 1
ATOM 631 C C . LEU A 1 74 ? 12.737 -3.629 -36.139 1.00 85.69 74 LEU A C 1
ATOM 633 O O . LEU A 1 74 ? 13.228 -3.977 -35.064 1.00 85.69 74 LEU A O 1
ATOM 637 N N . ASP A 1 75 ? 11.483 -3.923 -36.482 1.00 80.44 75 ASP A N 1
ATOM 638 C CA . ASP A 1 75 ? 10.541 -4.662 -35.635 1.00 80.44 75 ASP A CA 1
ATOM 639 C C . ASP A 1 75 ? 11.055 -6.075 -35.325 1.00 80.44 75 ASP A C 1
ATOM 641 O O . ASP A 1 75 ? 11.146 -6.455 -34.158 1.00 80.44 75 ASP A O 1
ATOM 645 N N . SER A 1 76 ? 11.504 -6.822 -36.339 1.00 82.94 76 SER A N 1
ATOM 646 C CA . SER A 1 76 ? 12.089 -8.166 -36.174 1.00 82.94 76 SER A CA 1
ATOM 647 C C . SER A 1 76 ? 13.372 -8.167 -35.334 1.00 82.94 76 SER A C 1
ATOM 649 O O . SER A 1 76 ? 13.683 -9.134 -34.636 1.00 82.94 76 SER A O 1
ATOM 651 N N . MET A 1 77 ? 14.109 -7.054 -35.330 1.00 80.38 77 MET A N 1
ATOM 652 C CA . MET A 1 77 ? 15.261 -6.862 -34.454 1.00 80.38 77 MET A CA 1
ATOM 653 C C . MET A 1 77 ? 14.881 -6.466 -33.019 1.00 80.38 77 MET A C 1
ATOM 655 O O . MET A 1 77 ? 15.768 -6.429 -32.159 1.00 80.38 77 MET A O 1
ATOM 659 N N . GLY A 1 78 ? 13.605 -6.210 -32.723 1.00 75.69 78 GLY A N 1
ATOM 660 C CA . GLY A 1 78 ? 13.131 -5.743 -31.419 1.00 75.69 78 GLY A CA 1
ATOM 661 C C . GLY A 1 78 ? 13.437 -4.264 -31.173 1.00 75.69 78 GLY A C 1
ATOM 662 O O . GLY A 1 78 ? 13.786 -3.875 -30.055 1.00 75.69 78 GLY A O 1
ATOM 663 N N . PHE A 1 79 ? 13.408 -3.440 -32.223 1.00 80.19 79 PHE A N 1
ATOM 664 C CA . PHE A 1 79 ? 13.670 -2.010 -32.114 1.00 80.19 79 PHE A CA 1
ATOM 665 C C . PHE A 1 79 ? 12.568 -1.304 -31.323 1.00 80.19 79 PHE A C 1
ATOM 667 O O . PHE A 1 79 ? 11.378 -1.423 -31.601 1.00 80.19 79 PHE A O 1
ATOM 674 N N . ILE A 1 80 ? 12.980 -0.518 -30.331 1.00 74.62 80 ILE A N 1
ATOM 675 C CA . ILE A 1 80 ? 12.054 0.173 -29.440 1.00 74.62 80 ILE A CA 1
ATOM 676 C C . ILE A 1 80 ? 11.700 1.536 -30.045 1.00 74.62 80 ILE A C 1
ATOM 678 O O . ILE A 1 80 ? 12.463 2.506 -29.907 1.00 74.62 80 ILE A O 1
ATOM 682 N N . TRP A 1 81 ? 10.538 1.607 -30.698 1.00 73.50 81 TRP A N 1
ATOM 683 C CA . TRP A 1 81 ? 9.986 2.835 -31.287 1.00 73.50 81 TRP A CA 1
ATOM 684 C C . TRP A 1 81 ? 9.629 3.875 -30.234 1.00 73.50 81 TRP A C 1
ATOM 686 O O . TRP A 1 81 ? 10.011 5.037 -30.362 1.00 73.50 81 TRP A O 1
ATOM 696 N N . ASP A 1 82 ? 9.015 3.435 -29.139 1.00 72.81 82 ASP A N 1
ATOM 697 C CA . ASP A 1 82 ? 8.735 4.281 -27.991 1.00 72.81 82 ASP A CA 1
ATOM 698 C C . ASP A 1 82 ? 9.498 3.776 -26.759 1.00 72.81 82 ASP A C 1
ATOM 700 O O . ASP A 1 82 ? 9.076 2.895 -26.011 1.00 72.81 82 ASP A O 1
ATOM 704 N N . ALA A 1 83 ? 10.684 4.355 -26.559 1.00 67.19 83 ALA A N 1
ATOM 705 C CA . ALA A 1 83 ? 11.534 4.055 -25.409 1.00 67.19 83 ALA A CA 1
ATOM 706 C C . ALA A 1 83 ? 10.913 4.479 -24.074 1.00 67.19 83 ALA A C 1
ATOM 708 O O . ALA A 1 83 ? 11.326 3.975 -23.028 1.00 67.19 83 ALA A O 1
ATOM 709 N N . ILE A 1 84 ? 9.961 5.415 -24.099 1.00 67.69 84 ILE A N 1
ATOM 710 C CA . ILE A 1 84 ? 9.215 5.834 -22.918 1.00 67.69 84 ILE A CA 1
ATOM 711 C C . ILE A 1 84 ? 8.179 4.756 -22.598 1.00 67.69 84 ILE A C 1
ATOM 713 O O . ILE A 1 84 ? 8.132 4.310 -21.453 1.00 67.69 84 ILE A O 1
ATOM 717 N N . GLN A 1 85 ? 7.439 4.277 -23.598 1.00 70.25 85 GLN A N 1
ATOM 718 C CA . GLN A 1 85 ? 6.451 3.207 -23.452 1.00 70.25 85 GLN A CA 1
ATOM 719 C C . GLN A 1 85 ? 7.079 1.896 -22.961 1.00 70.25 85 GLN A C 1
ATOM 721 O O . GLN A 1 85 ? 6.668 1.391 -21.922 1.00 70.25 85 GLN A O 1
ATOM 726 N N . ALA A 1 86 ? 8.143 1.401 -23.603 1.00 71.50 86 ALA A N 1
ATOM 727 C CA . ALA A 1 86 ? 8.805 0.158 -23.178 1.00 71.50 86 ALA A CA 1
ATOM 728 C C . ALA A 1 86 ? 9.388 0.255 -21.754 1.00 71.50 86 ALA A C 1
ATOM 730 O O . ALA A 1 86 ? 9.370 -0.698 -20.972 1.00 71.50 86 ALA A O 1
ATOM 731 N N . LYS A 1 87 ? 9.888 1.439 -21.372 1.00 81.44 87 LYS A N 1
ATOM 732 C CA . LYS A 1 87 ? 10.311 1.696 -19.990 1.00 81.44 87 LYS A CA 1
ATOM 733 C C . LYS A 1 87 ? 9.122 1.637 -19.031 1.00 81.44 87 LYS A C 1
ATOM 735 O O . LYS A 1 87 ? 9.268 1.138 -17.916 1.00 81.44 87 LYS A O 1
ATOM 740 N N . TRP A 1 88 ? 7.971 2.166 -19.433 1.00 82.25 88 TRP A N 1
ATOM 741 C CA . TRP A 1 88 ? 6.767 2.150 -18.616 1.00 82.25 88 TRP A CA 1
ATOM 742 C C . TRP A 1 88 ? 6.133 0.772 -18.494 1.00 82.25 88 TRP A C 1
ATOM 744 O O . TRP A 1 88 ? 5.706 0.445 -17.398 1.00 82.25 88 TRP A O 1
ATOM 754 N N . GLU A 1 89 ? 6.149 -0.060 -19.529 1.00 84.00 89 GLU A N 1
ATOM 755 C CA . GLU A 1 89 ? 5.702 -1.459 -19.447 1.00 84.00 89 GLU A CA 1
ATOM 756 C C . GLU A 1 89 ? 6.477 -2.215 -18.366 1.00 84.00 89 GLU A C 1
ATOM 758 O O . GLU A 1 89 ? 5.897 -2.818 -17.468 1.00 84.00 89 GLU A O 1
ATOM 763 N N . LYS A 1 90 ? 7.802 -2.061 -18.359 1.00 86.69 90 LYS A N 1
ATOM 764 C CA . LYS A 1 90 ? 8.671 -2.625 -17.323 1.00 86.69 90 LYS A CA 1
ATOM 765 C C . LYS A 1 90 ? 8.400 -2.044 -15.924 1.00 86.69 90 LYS A C 1
ATOM 767 O O . LYS A 1 90 ? 8.424 -2.761 -14.920 1.00 86.69 90 LYS A O 1
ATOM 772 N N . ASN A 1 91 ? 8.139 -0.740 -15.832 1.00 88.50 91 ASN A N 1
ATOM 773 C CA . ASN A 1 91 ? 7.748 -0.090 -14.576 1.00 88.50 91 ASN A CA 1
ATOM 774 C C . ASN A 1 91 ? 6.397 -0.604 -14.059 1.00 88.50 91 ASN A C 1
ATOM 776 O O . ASN A 1 91 ? 6.248 -0.802 -12.860 1.00 88.50 91 ASN A O 1
ATOM 780 N N . LEU A 1 92 ? 5.421 -0.809 -14.942 1.00 88.94 92 LEU A N 1
ATOM 781 C CA . LEU A 1 92 ? 4.103 -1.325 -14.586 1.00 88.94 92 LEU A CA 1
ATOM 782 C C . LEU A 1 92 ? 4.211 -2.782 -14.137 1.00 88.94 92 LEU A C 1
ATOM 784 O O . LEU A 1 92 ? 3.798 -3.075 -13.023 1.00 88.94 92 LEU A O 1
ATOM 788 N N . LEU A 1 93 ? 4.905 -3.637 -14.894 1.00 90.56 93 LEU A N 1
ATOM 789 C CA . LEU A 1 93 ? 5.150 -5.038 -14.535 1.00 90.56 93 LEU A CA 1
ATOM 790 C C . LEU A 1 93 ? 5.782 -5.186 -13.143 1.00 90.56 93 LEU A C 1
ATOM 792 O O . LEU A 1 93 ? 5.384 -6.026 -12.337 1.00 90.56 93 LEU A O 1
ATOM 796 N N . SER A 1 94 ? 6.774 -4.350 -12.833 1.00 89.25 94 SER A N 1
ATOM 797 C CA . SER A 1 94 ? 7.417 -4.368 -11.516 1.00 89.25 94 SER A CA 1
ATOM 798 C C . SER A 1 94 ? 6.510 -3.843 -10.394 1.00 89.25 94 SER A C 1
ATOM 800 O O . SER A 1 94 ? 6.576 -4.347 -9.276 1.00 89.25 94 SER A O 1
ATOM 802 N N . LEU A 1 95 ? 5.620 -2.884 -10.661 1.00 90.56 95 LEU A N 1
ATOM 803 C CA . LEU A 1 95 ? 4.618 -2.439 -9.686 1.00 90.56 95 LEU A CA 1
ATOM 804 C C . LEU A 1 95 ? 3.504 -3.477 -9.484 1.00 90.56 95 LEU A C 1
ATOM 806 O O . LEU A 1 95 ? 3.091 -3.696 -8.349 1.00 90.56 95 LEU A O 1
ATOM 810 N N . GLU A 1 96 ? 3.057 -4.151 -10.542 1.00 86.81 96 GLU A N 1
ATOM 811 C CA . GLU A 1 96 ? 2.108 -5.269 -10.469 1.00 86.81 96 GLU A CA 1
ATOM 812 C C . GLU A 1 96 ? 2.682 -6.418 -9.645 1.00 86.81 96 GLU A C 1
ATOM 814 O O . GLU A 1 96 ? 2.032 -6.895 -8.718 1.00 86.81 96 GLU A O 1
ATOM 819 N N . THR A 1 97 ? 3.935 -6.794 -9.914 1.00 79.62 97 THR A N 1
ATOM 820 C CA . THR A 1 97 ? 4.652 -7.823 -9.150 1.00 79.62 97 THR A CA 1
ATOM 821 C C . THR A 1 97 ? 4.794 -7.416 -7.683 1.00 79.62 97 THR A C 1
ATOM 823 O O . THR A 1 97 ? 4.486 -8.205 -6.790 1.00 79.62 97 THR A O 1
ATOM 826 N N . TYR A 1 98 ? 5.172 -6.158 -7.415 1.00 82.56 98 TYR A N 1
ATOM 827 C CA . TYR A 1 98 ? 5.212 -5.629 -6.050 1.00 82.56 98 TYR A CA 1
ATOM 828 C C . TYR A 1 98 ? 3.852 -5.780 -5.368 1.00 82.56 98 TYR A C 1
ATOM 830 O O . TYR A 1 98 ? 3.780 -6.301 -4.262 1.00 82.56 98 TYR A O 1
ATOM 838 N N . LYS A 1 99 ? 2.766 -5.373 -6.034 1.00 82.25 99 LYS A N 1
ATOM 839 C CA . LYS A 1 99 ? 1.404 -5.487 -5.504 1.00 82.25 99 LYS A CA 1
ATOM 840 C C . LYS A 1 99 ? 0.982 -6.941 -5.299 1.00 82.25 99 LYS A C 1
ATOM 842 O O . LYS A 1 99 ? 0.263 -7.208 -4.349 1.00 82.25 99 LYS A O 1
ATOM 847 N N . ALA A 1 100 ? 1.408 -7.878 -6.140 1.00 72.75 100 ALA A N 1
ATOM 848 C CA . ALA A 1 100 ? 1.098 -9.295 -5.960 1.00 72.75 100 ALA A CA 1
ATOM 849 C C . ALA A 1 100 ? 1.784 -9.875 -4.710 1.00 72.75 100 ALA A C 1
ATOM 851 O O . ALA A 1 100 ? 1.152 -10.588 -3.936 1.00 72.75 100 ALA A O 1
ATOM 852 N N . ILE A 1 101 ? 3.052 -9.520 -4.477 1.00 70.75 101 ILE A N 1
ATOM 853 C CA . ILE A 1 101 ? 3.842 -9.998 -3.329 1.00 70.75 101 ILE A CA 1
ATOM 854 C C . ILE A 1 101 ? 3.429 -9.287 -2.032 1.00 70.75 101 ILE A C 1
ATOM 856 O O . ILE A 1 101 ? 3.334 -9.885 -0.962 1.00 70.75 101 ILE A O 1
ATOM 860 N N . GLU A 1 102 ? 3.207 -7.978 -2.113 1.00 69.69 102 GLU A N 1
ATOM 861 C CA . GLU A 1 102 ? 3.005 -7.108 -0.960 1.00 69.69 102 GLU A CA 1
ATOM 862 C C . GLU A 1 102 ? 1.515 -6.753 -0.746 1.00 69.69 102 GLU A C 1
ATOM 864 O O . GLU A 1 102 ? 1.137 -6.165 0.262 1.00 69.69 102 GLU A O 1
ATOM 869 N N . GLY A 1 103 ? 0.614 -7.088 -1.660 1.00 65.38 103 GLY A N 1
ATOM 870 C CA . GLY A 1 103 ? -0.816 -6.762 -1.558 1.00 65.38 103 GLY A CA 1
ATOM 871 C C . GLY A 1 103 ? -1.159 -5.267 -1.670 1.00 65.38 103 GLY A C 1
ATOM 872 O O . GLY A 1 103 ? -2.335 -4.912 -1.687 1.00 65.38 103 GLY A O 1
ATOM 873 N N . ASP A 1 104 ? -0.170 -4.371 -1.753 1.00 75.44 104 ASP A N 1
ATOM 874 C CA . ASP A 1 104 ? -0.352 -2.920 -1.843 1.00 75.44 104 ASP A CA 1
ATOM 875 C C . ASP A 1 104 ? 0.749 -2.251 -2.692 1.00 75.44 104 ASP A C 1
ATOM 877 O O . ASP A 1 104 ? 1.748 -2.871 -3.044 1.00 75.44 104 ASP A O 1
ATOM 881 N N . LEU A 1 105 ? 0.554 -0.973 -3.043 1.00 80.12 105 LEU A N 1
ATOM 882 C CA . LEU A 1 105 ? 1.514 -0.154 -3.803 1.00 80.12 105 LEU A CA 1
ATOM 883 C C . LEU A 1 105 ? 2.196 0.925 -2.939 1.00 80.12 105 LEU A C 1
ATOM 885 O O . LEU A 1 105 ? 2.672 1.949 -3.445 1.00 80.12 105 LEU A O 1
ATOM 889 N N . LEU A 1 106 ? 2.267 0.726 -1.620 1.00 76.44 106 LEU A N 1
ATOM 890 C CA . LEU A 1 106 ? 2.958 1.618 -0.685 1.00 76.44 106 LEU A CA 1
ATOM 891 C C . LEU A 1 106 ? 4.452 1.290 -0.622 1.00 76.44 106 LEU A C 1
ATOM 893 O O . LEU A 1 106 ? 5.027 1.041 0.439 1.00 76.44 106 LEU A O 1
ATOM 897 N N . VAL A 1 107 ? 5.094 1.356 -1.788 1.00 79.81 107 VAL A N 1
ATOM 898 C CA . VAL A 1 107 ? 6.534 1.147 -1.928 1.00 79.81 107 VAL A CA 1
ATOM 899 C C . VAL A 1 107 ? 7.284 2.134 -1.034 1.00 79.81 107 VAL A C 1
ATOM 901 O O . VAL A 1 107 ? 7.017 3.340 -1.054 1.00 79.81 107 VAL A O 1
ATOM 904 N N . LYS A 1 108 ? 8.247 1.636 -0.252 1.00 76.00 108 LYS A N 1
ATOM 905 C CA . LYS A 1 108 ? 9.106 2.475 0.594 1.00 76.00 108 LYS A CA 1
ATOM 906 C C . LYS A 1 108 ? 9.936 3.418 -0.286 1.00 76.00 108 LYS A C 1
ATOM 908 O O . LYS A 1 108 ? 10.663 2.959 -1.164 1.00 76.00 108 LYS A O 1
ATOM 913 N N . THR A 1 109 ? 9.833 4.729 -0.049 1.00 73.88 109 THR A N 1
ATOM 914 C CA . THR A 1 109 ? 10.468 5.773 -0.883 1.00 73.88 109 THR A CA 1
ATOM 915 C C . THR A 1 109 ? 11.520 6.621 -0.161 1.00 73.88 109 THR A C 1
ATOM 917 O O . THR A 1 109 ? 12.087 7.523 -0.774 1.00 73.88 109 THR A O 1
ATOM 920 N N . SER A 1 110 ? 11.754 6.409 1.139 1.00 67.44 110 SER A N 1
ATOM 921 C CA . SER A 1 110 ? 12.703 7.221 1.921 1.00 67.44 110 SER A CA 1
ATOM 922 C C . SER A 1 110 ? 14.140 6.738 1.720 1.00 67.44 110 SER A C 1
ATOM 924 O O . SER A 1 110 ? 14.353 5.537 1.634 1.00 67.44 110 SER A O 1
ATOM 926 N N . GLY A 1 111 ? 15.114 7.652 1.658 1.00 59.91 111 GLY A N 1
ATOM 927 C CA . GLY A 1 111 ? 16.483 7.419 1.166 1.00 59.91 111 GLY A CA 1
ATOM 928 C C . GLY A 1 111 ? 17.132 6.092 1.582 1.00 59.91 111 GLY A C 1
ATOM 929 O O . GLY A 1 111 ? 17.464 5.289 0.717 1.00 59.91 111 GLY A O 1
ATOM 930 N N . THR A 1 112 ? 17.246 5.817 2.882 1.00 55.00 112 THR A N 1
ATOM 931 C CA . THR A 1 112 ? 17.860 4.581 3.417 1.00 55.00 112 THR A CA 1
ATOM 932 C C . THR A 1 112 ? 16.974 3.337 3.325 1.00 55.00 112 THR A C 1
ATOM 934 O O . THR A 1 112 ? 17.432 2.232 3.583 1.00 55.00 112 THR A O 1
ATOM 937 N N . THR A 1 113 ? 15.703 3.491 2.959 1.00 59.16 113 THR A N 1
ATOM 938 C CA . THR A 1 113 ? 14.714 2.404 2.878 1.00 59.16 113 THR A CA 1
ATOM 939 C C . THR A 1 113 ? 14.048 2.310 1.506 1.00 59.16 113 THR A C 1
ATOM 941 O O . THR A 1 113 ? 13.034 1.628 1.374 1.00 59.16 113 THR A O 1
ATOM 944 N N . SER A 1 114 ? 14.587 2.985 0.483 1.00 77.75 114 SER A N 1
ATOM 945 C CA . SER A 1 114 ? 14.032 2.946 -0.869 1.00 77.75 114 SER A CA 1
ATOM 946 C C . SER A 1 114 ? 14.069 1.513 -1.374 1.00 77.75 114 SER A C 1
ATOM 948 O O . SER A 1 114 ? 15.143 0.934 -1.510 1.00 77.75 114 SER A O 1
ATOM 950 N N . PHE A 1 115 ? 12.901 0.958 -1.685 1.00 82.25 115 PHE A N 1
ATOM 951 C CA . PHE A 1 115 ? 12.823 -0.411 -2.173 1.00 82.25 115 PHE A CA 1
ATOM 952 C C . PHE A 1 115 ? 13.539 -0.550 -3.522 1.00 82.25 115 PHE A C 1
ATOM 954 O O . PHE A 1 115 ? 13.347 0.271 -4.432 1.00 82.25 115 PHE A O 1
ATOM 961 N N . VAL A 1 116 ? 14.339 -1.607 -3.632 1.00 86.81 116 VAL A N 1
ATOM 962 C CA . VAL A 1 116 ? 15.005 -2.057 -4.853 1.00 86.81 116 VAL A CA 1
ATOM 963 C C . VAL A 1 116 ? 14.582 -3.501 -5.078 1.00 86.81 116 VAL A C 1
ATOM 965 O O . VAL A 1 116 ? 14.590 -4.281 -4.129 1.00 86.81 116 VAL A O 1
ATOM 968 N N . VAL A 1 117 ? 14.195 -3.837 -6.308 1.00 81.56 117 VAL A N 1
ATOM 969 C CA . VAL A 1 117 ? 13.838 -5.213 -6.666 1.00 81.56 117 VAL A CA 1
ATOM 970 C C . VAL A 1 117 ? 15.040 -6.127 -6.404 1.00 81.56 117 VAL A C 1
ATOM 972 O O . VAL A 1 117 ? 16.109 -5.849 -6.962 1.00 81.56 117 VAL A O 1
ATOM 975 N N . PRO A 1 118 ? 14.891 -7.186 -5.586 1.00 75.62 118 PRO A N 1
ATOM 976 C CA . PRO A 1 118 ? 15.967 -8.129 -5.314 1.00 75.62 118 PRO A CA 1
ATOM 977 C C . PRO A 1 118 ? 16.496 -8.778 -6.595 1.00 75.62 118 PRO A C 1
ATOM 979 O O . PRO A 1 118 ? 15.740 -9.119 -7.504 1.00 75.62 118 PRO A O 1
ATOM 982 N N . GLU A 1 119 ? 17.810 -8.951 -6.671 1.00 78.69 119 GLU A N 1
ATOM 983 C CA . GLU A 1 119 ? 18.433 -9.722 -7.741 1.00 78.69 119 GLU A CA 1
ATOM 984 C C . GLU A 1 119 ? 18.237 -11.227 -7.495 1.00 78.69 119 GLU A C 1
ATOM 986 O O . GLU A 1 119 ? 18.362 -11.688 -6.361 1.00 78.69 119 GLU A O 1
ATOM 991 N N . ARG A 1 120 ? 17.977 -11.997 -8.565 1.00 70.00 120 ARG A N 1
ATOM 992 C CA . ARG A 1 120 ? 17.816 -13.469 -8.550 1.00 70.00 120 ARG A CA 1
ATOM 993 C C . ARG A 1 120 ? 16.640 -14.000 -7.731 1.00 70.00 120 ARG A C 1
ATOM 995 O O . ARG A 1 120 ? 16.576 -15.199 -7.480 1.00 70.00 120 ARG A O 1
ATOM 1002 N N . ASP A 1 121 ? 15.694 -13.146 -7.364 1.00 70.38 121 ASP A N 1
ATOM 1003 C CA . ASP A 1 121 ? 14.456 -13.586 -6.730 1.00 70.38 121 ASP A CA 1
ATOM 1004 C C . ASP A 1 121 ? 13.470 -14.085 -7.807 1.00 70.38 121 ASP A C 1
ATOM 1006 O O . ASP A 1 121 ? 13.099 -13.306 -8.694 1.00 70.38 121 ASP A O 1
ATOM 1010 N N . PRO A 1 122 ? 13.053 -15.367 -7.769 1.00 73.69 122 PRO A N 1
ATOM 1011 C CA . PRO A 1 122 ? 12.145 -15.943 -8.759 1.00 73.69 122 PRO A CA 1
ATOM 1012 C C . PRO A 1 122 ? 10.731 -15.354 -8.701 1.00 73.69 122 PRO A C 1
ATOM 1014 O O . PRO A 1 122 ? 9.994 -15.481 -9.676 1.00 73.69 122 PRO A O 1
ATOM 1017 N N . ALA A 1 123 ? 10.348 -14.689 -7.604 1.00 62.16 123 ALA A N 1
ATOM 1018 C CA . ALA A 1 123 ? 9.076 -13.976 -7.520 1.00 62.16 123 ALA A CA 1
ATOM 1019 C C . ALA A 1 123 ? 9.043 -12.731 -8.425 1.00 62.16 123 ALA A C 1
ATOM 1021 O O . ALA A 1 123 ? 7.973 -12.174 -8.665 1.00 62.16 123 ALA A O 1
ATOM 1022 N N . TRP A 1 124 ? 10.202 -12.297 -8.935 1.00 77.62 124 TRP A N 1
ATOM 1023 C CA . TRP A 1 124 ? 10.347 -11.117 -9.775 1.00 77.62 124 TRP A CA 1
ATOM 1024 C C . TRP A 1 124 ? 10.760 -11.477 -11.202 1.00 77.62 124 TRP A C 1
ATOM 1026 O O . TRP A 1 124 ? 11.730 -12.218 -11.389 1.00 77.62 124 TRP A O 1
ATOM 1036 N N . PRO A 1 125 ? 10.121 -10.892 -12.234 1.00 86.25 1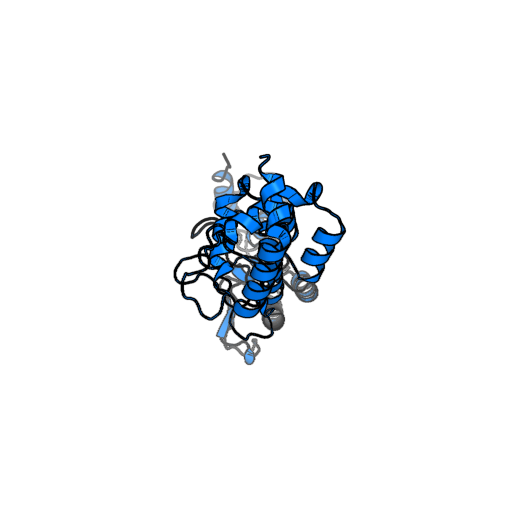25 PRO A N 1
ATOM 1037 C CA . PRO A 1 125 ? 10.583 -11.037 -13.607 1.00 86.25 125 PRO A CA 1
ATOM 1038 C C . PRO A 1 125 ? 12.036 -10.580 -13.736 1.00 86.25 125 PRO A C 1
ATOM 1040 O O . PRO A 1 125 ? 12.381 -9.492 -13.266 1.00 86.25 125 PRO A O 1
ATOM 1043 N N . LYS A 1 126 ? 12.871 -11.381 -14.408 1.00 81.81 126 LYS A N 1
ATOM 1044 C CA . LYS A 1 126 ? 14.323 -11.153 -14.530 1.00 81.81 126 LYS A CA 1
ATOM 1045 C C . LYS A 1 126 ? 14.673 -9.743 -14.989 1.00 81.81 126 LYS A C 1
ATOM 1047 O O . LYS A 1 126 ? 15.603 -9.125 -14.477 1.00 81.81 126 LYS A O 1
ATOM 1052 N N . ASP A 1 127 ? 13.887 -9.208 -15.915 1.00 81.31 127 ASP A N 1
ATOM 1053 C CA . ASP A 1 127 ? 14.120 -7.871 -16.440 1.00 81.31 127 ASP A CA 1
ATOM 1054 C C . ASP A 1 127 ? 13.935 -6.798 -15.368 1.00 81.31 127 ASP A C 1
ATOM 1056 O O . ASP A 1 127 ? 14.583 -5.759 -15.437 1.00 81.31 127 ASP A O 1
ATOM 1060 N N . THR A 1 128 ? 13.107 -7.027 -14.350 1.00 84.62 128 THR A N 1
ATOM 1061 C CA . THR A 1 128 ? 12.814 -6.052 -13.291 1.00 84.62 128 THR A CA 1
ATOM 1062 C C . THR A 1 128 ? 13.830 -6.027 -12.153 1.00 84.62 128 THR A C 1
ATOM 1064 O O . THR A 1 128 ? 13.782 -5.121 -11.318 1.00 84.62 128 THR A O 1
ATOM 1067 N N . TRP A 1 129 ? 14.774 -6.970 -12.118 1.00 83.94 129 TRP A N 1
ATOM 1068 C CA . TRP A 1 129 ? 15.794 -7.031 -11.075 1.00 83.94 129 TRP A CA 1
ATOM 1069 C C . TRP A 1 129 ? 16.611 -5.739 -10.991 1.00 83.94 129 TRP A C 1
ATOM 1071 O O . TRP A 1 129 ? 16.863 -5.063 -11.992 1.00 83.94 129 TRP A O 1
ATOM 1081 N N . ASN A 1 130 ? 17.010 -5.379 -9.769 1.00 83.50 130 ASN A N 1
ATOM 1082 C CA . ASN A 1 130 ? 17.750 -4.157 -9.448 1.00 83.50 130 ASN A CA 1
ATOM 1083 C C . ASN A 1 130 ? 17.009 -2.834 -9.757 1.00 83.50 130 ASN A C 1
ATOM 1085 O O . ASN A 1 130 ? 17.578 -1.746 -9.606 1.00 83.50 130 ASN A O 1
ATOM 1089 N N . MET A 1 131 ? 15.724 -2.869 -10.139 1.00 87.88 131 MET A N 1
ATOM 1090 C CA . MET A 1 131 ? 14.929 -1.653 -10.327 1.00 87.88 131 MET A CA 1
ATOM 1091 C C . MET A 1 131 ? 14.656 -0.945 -8.997 1.00 87.88 131 MET A C 1
ATOM 1093 O O . MET A 1 131 ? 14.127 -1.520 -8.048 1.00 87.88 131 MET A O 1
ATOM 1097 N N . ARG A 1 132 ? 14.951 0.357 -8.941 1.00 87.19 132 ARG A N 1
ATOM 1098 C CA . ARG A 1 132 ? 14.698 1.210 -7.768 1.00 87.19 132 ARG A CA 1
ATOM 1099 C C . ARG A 1 132 ? 13.234 1.661 -7.722 1.00 87.19 132 ARG A C 1
ATOM 1101 O O . ARG A 1 132 ? 12.936 2.819 -8.028 1.00 87.19 132 ARG A O 1
ATOM 1108 N N . LEU A 1 133 ? 12.313 0.770 -7.346 1.00 87.38 133 LEU A N 1
ATOM 1109 C CA . LEU A 1 133 ? 10.881 1.102 -7.292 1.00 87.38 133 LEU A CA 1
ATOM 1110 C C . LEU A 1 133 ? 10.572 2.243 -6.325 1.00 87.38 133 LEU A C 1
ATOM 1112 O O . LEU A 1 133 ? 9.730 3.079 -6.637 1.00 87.38 133 LEU A O 1
ATOM 1116 N N . GLY A 1 134 ? 11.284 2.349 -5.199 1.00 84.88 134 GLY A N 1
ATOM 1117 C CA . GLY A 1 134 ? 11.092 3.471 -4.273 1.00 84.88 134 GLY A CA 1
ATOM 1118 C C . GLY A 1 134 ? 11.335 4.835 -4.934 1.00 84.88 134 GLY A C 1
ATOM 1119 O O . GLY A 1 134 ? 10.567 5.782 -4.739 1.00 84.88 134 GLY A O 1
ATOM 1120 N N . TYR A 1 135 ? 12.352 4.924 -5.795 1.00 84.00 135 TYR A N 1
ATOM 1121 C CA . TYR A 1 135 ? 12.642 6.123 -6.583 1.00 84.00 135 TYR A CA 1
ATOM 1122 C C . TYR A 1 135 ? 11.607 6.358 -7.693 1.00 84.00 135 TYR A C 1
ATOM 1124 O O . TYR A 1 135 ? 11.160 7.493 -7.885 1.00 84.00 135 TYR A O 1
ATOM 1132 N N . LEU A 1 136 ? 11.203 5.297 -8.401 1.00 86.75 136 LEU A N 1
ATOM 1133 C CA . LEU A 1 136 ? 10.159 5.356 -9.427 1.00 86.75 136 LEU A CA 1
ATOM 1134 C C . LEU A 1 136 ? 8.855 5.913 -8.845 1.00 86.75 136 LEU A C 1
ATOM 1136 O O . LEU A 1 136 ? 8.368 6.937 -9.313 1.00 86.75 136 LEU A O 1
ATOM 1140 N N . VAL A 1 137 ? 8.341 5.296 -7.778 1.00 88.44 137 VAL A N 1
ATOM 1141 C CA . VAL A 1 137 ? 7.103 5.701 -7.095 1.00 88.44 137 VAL A CA 1
ATOM 1142 C C . VAL A 1 137 ? 7.185 7.147 -6.602 1.00 88.44 137 VAL A C 1
ATOM 1144 O O . VAL A 1 137 ? 6.245 7.919 -6.795 1.00 88.44 137 VAL A O 1
ATOM 1147 N N . SER A 1 138 ? 8.317 7.547 -6.015 1.00 83.69 138 SER A N 1
ATOM 1148 C CA . SER A 1 138 ? 8.561 8.938 -5.607 1.00 83.69 138 SER A CA 1
ATOM 1149 C C . SER A 1 138 ? 8.477 9.907 -6.793 1.00 83.69 138 SER A C 1
ATOM 1151 O O . SER A 1 138 ? 7.834 10.954 -6.707 1.00 83.69 138 SER A O 1
ATOM 1153 N N . THR A 1 139 ? 9.066 9.533 -7.931 1.00 83.50 139 THR A N 1
ATOM 1154 C CA . THR A 1 139 ? 9.031 10.327 -9.164 1.00 83.50 139 THR A CA 1
ATOM 1155 C C . THR A 1 139 ? 7.613 10.436 -9.718 1.00 83.50 139 THR A C 1
ATOM 1157 O O . THR A 1 139 ? 7.189 11.546 -10.032 1.00 83.50 139 THR A O 1
ATOM 1160 N N . CYS A 1 140 ? 6.857 9.333 -9.774 1.00 85.56 140 CYS A N 1
ATOM 1161 C CA . CYS A 1 140 ? 5.459 9.327 -10.217 1.00 85.56 140 CYS A CA 1
ATOM 1162 C C . CYS A 1 140 ? 4.606 10.295 -9.391 1.00 85.56 140 CYS A C 1
ATOM 1164 O O . CYS A 1 140 ? 3.847 11.079 -9.952 1.00 85.56 140 CYS A O 1
ATOM 1166 N N . ARG A 1 141 ? 4.770 10.290 -8.061 1.00 85.69 141 ARG A N 1
ATOM 1167 C CA . ARG A 1 141 ? 4.041 11.197 -7.161 1.00 85.69 141 ARG A CA 1
ATOM 1168 C C . ARG A 1 141 ? 4.409 12.662 -7.400 1.00 85.69 141 ARG A C 1
ATOM 1170 O O . ARG A 1 141 ? 3.515 13.489 -7.534 1.00 85.69 141 ARG A O 1
ATOM 1177 N N . LYS A 1 142 ? 5.707 12.978 -7.504 1.00 81.81 142 LYS A N 1
ATOM 1178 C CA . LYS A 1 142 ? 6.194 14.351 -7.752 1.00 81.81 142 LYS A CA 1
ATOM 1179 C C . LYS A 1 142 ? 5.760 14.905 -9.106 1.00 81.81 142 LYS A C 1
ATOM 1181 O O . LYS A 1 142 ? 5.548 16.101 -9.238 1.00 81.81 142 LYS A O 1
ATOM 1186 N N . LYS A 1 143 ? 5.674 14.039 -10.114 1.00 79.94 143 LYS A N 1
ATOM 1187 C CA . LYS A 1 143 ? 5.428 14.406 -11.510 1.00 79.94 143 LYS A CA 1
ATOM 1188 C C . LYS A 1 143 ? 4.015 14.072 -11.984 1.00 79.94 143 LYS A C 1
ATOM 1190 O O . LYS A 1 143 ? 3.816 14.008 -13.194 1.00 79.94 143 LYS A O 1
ATOM 1195 N N . LYS A 1 144 ? 3.055 13.887 -11.067 1.00 80.75 144 LYS A N 1
ATOM 1196 C CA . LYS A 1 144 ? 1.683 13.434 -11.360 1.00 80.75 144 LYS A CA 1
ATOM 1197 C C . LYS A 1 144 ? 1.052 14.150 -12.559 1.00 80.75 144 LYS A C 1
ATOM 1199 O O . LYS A 1 144 ? 0.545 13.489 -13.452 1.00 80.75 144 LYS A O 1
ATOM 1204 N N . GLU A 1 145 ? 1.120 15.478 -12.588 1.00 77.56 145 GLU A N 1
ATOM 1205 C CA . GLU A 1 145 ? 0.504 16.315 -13.633 1.00 77.56 145 GLU A CA 1
ATOM 1206 C C . GLU A 1 145 ? 1.204 16.209 -14.995 1.00 77.56 145 GLU A C 1
ATOM 1208 O O . GLU A 1 145 ? 0.596 16.455 -16.029 1.00 77.56 145 GLU A O 1
ATOM 1213 N N . SER A 1 146 ? 2.476 15.808 -15.004 1.00 75.50 146 SER A N 1
ATOM 1214 C CA . SER A 1 146 ? 3.277 15.621 -16.220 1.00 75.50 146 SER A CA 1
ATOM 1215 C C . SER A 1 146 ? 3.323 14.168 -16.706 1.00 75.50 146 SER A C 1
ATOM 1217 O O . SER A 1 146 ? 4.040 13.865 -17.661 1.00 75.50 146 SER A O 1
ATOM 1219 N N . LEU A 1 147 ? 2.621 13.246 -16.033 1.00 74.75 147 LEU A N 1
ATOM 1220 C CA . LEU A 1 147 ? 2.564 11.853 -16.464 1.00 74.75 147 LEU A CA 1
ATOM 1221 C C . LEU A 1 147 ? 1.688 11.709 -17.715 1.00 74.75 147 LEU A C 1
ATOM 1223 O O . LEU A 1 147 ? 0.624 12.325 -17.788 1.00 74.75 147 LEU A O 1
ATOM 1227 N N . PRO A 1 148 ? 2.085 10.852 -18.675 1.00 78.81 148 PRO A N 1
ATOM 1228 C CA . PRO A 1 148 ? 1.210 10.471 -19.775 1.00 78.81 148 PRO A CA 1
ATOM 1229 C C . PRO A 1 148 ? -0.117 9.910 -19.252 1.00 78.81 148 PRO A C 1
ATOM 1231 O O . PRO A 1 148 ? -0.138 9.162 -18.270 1.00 78.81 148 PRO A O 1
ATOM 1234 N N . ARG A 1 149 ? -1.224 10.261 -19.913 1.00 75.12 149 ARG A N 1
ATOM 1235 C CA . ARG A 1 149 ? -2.583 9.944 -19.445 1.00 75.12 149 ARG A CA 1
ATOM 1236 C C . ARG A 1 149 ? -2.806 8.437 -19.286 1.00 75.12 149 ARG A C 1
ATOM 1238 O O . ARG A 1 149 ? -3.253 7.995 -18.237 1.00 75.12 149 ARG A O 1
ATOM 1245 N N . ASN A 1 150 ? -2.354 7.652 -20.264 1.00 76.94 150 ASN A N 1
ATOM 1246 C CA . ASN A 1 150 ? -2.391 6.188 -20.228 1.00 76.94 150 ASN A CA 1
ATOM 1247 C C . ASN A 1 150 ? -1.670 5.602 -19.001 1.00 76.94 150 ASN A C 1
ATOM 1249 O O . ASN A 1 150 ? -2.149 4.648 -18.397 1.00 76.94 150 ASN A O 1
ATOM 1253 N N . ILE A 1 151 ? -0.541 6.190 -18.600 1.00 80.50 151 ILE A N 1
ATOM 1254 C CA . ILE A 1 151 ? 0.222 5.745 -17.430 1.00 80.50 151 ILE A CA 1
ATOM 1255 C C . ILE A 1 151 ? -0.467 6.151 -16.131 1.00 80.50 151 ILE A C 1
ATOM 1257 O O . ILE A 1 151 ? -0.527 5.359 -15.192 1.00 80.50 151 ILE A O 1
ATOM 1261 N N . HIS A 1 152 ? -0.990 7.375 -16.062 1.00 82.56 152 HIS A N 1
ATOM 1262 C CA . HIS A 1 152 ? -1.759 7.830 -14.908 1.00 82.56 152 HIS A CA 1
ATOM 1263 C C . HIS A 1 152 ? -2.976 6.926 -14.660 1.00 82.56 152 HIS A C 1
ATOM 1265 O O . HIS A 1 152 ? -3.228 6.528 -13.518 1.00 82.56 152 HIS A O 1
ATOM 1271 N N . ASP A 1 153 ? -3.696 6.573 -15.723 1.00 81.69 153 ASP A N 1
ATOM 1272 C CA . ASP A 1 153 ? -4.897 5.747 -15.647 1.00 81.69 153 ASP A CA 1
ATOM 1273 C C . ASP A 1 153 ? -4.551 4.300 -15.279 1.00 81.69 153 ASP A C 1
ATOM 1275 O O . ASP A 1 153 ? -5.171 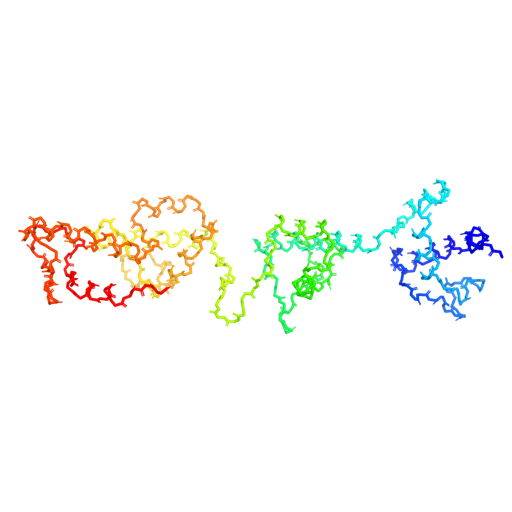3.750 -14.372 1.00 81.69 153 ASP A O 1
ATOM 1279 N N . ALA A 1 154 ? -3.489 3.725 -15.860 1.00 82.56 154 ALA A N 1
ATOM 1280 C CA . ALA A 1 154 ? -2.983 2.405 -15.475 1.00 82.56 154 ALA A CA 1
ATOM 1281 C C . ALA A 1 154 ? -2.581 2.350 -13.989 1.00 82.56 154 ALA A C 1
ATOM 1283 O O . ALA A 1 154 ? -3.022 1.471 -13.250 1.00 82.56 154 ALA A O 1
ATOM 1284 N N . LEU A 1 155 ? -1.805 3.328 -13.507 1.00 85.94 155 LEU A N 1
ATOM 1285 C CA . LEU A 1 155 ? -1.428 3.420 -12.091 1.00 85.94 155 LEU A CA 1
ATOM 1286 C C . LEU A 1 155 ? -2.661 3.548 -11.187 1.00 85.94 155 LEU A C 1
ATOM 1288 O O . LEU A 1 155 ? -2.742 2.891 -10.148 1.00 85.94 155 LEU A O 1
ATOM 1292 N N . THR A 1 156 ? -3.636 4.362 -11.585 1.00 85.06 156 THR A N 1
ATOM 1293 C CA . THR A 1 156 ? -4.874 4.553 -10.820 1.00 85.06 156 THR A CA 1
ATOM 1294 C C . THR A 1 156 ? -5.708 3.271 -10.774 1.00 85.06 156 THR A C 1
ATOM 1296 O O . THR A 1 156 ? -6.140 2.886 -9.689 1.00 85.06 156 THR A O 1
ATOM 1299 N N . ALA A 1 157 ? -5.857 2.562 -11.896 1.00 81.88 157 ALA A N 1
ATOM 1300 C CA . ALA A 1 157 ? -6.564 1.282 -11.974 1.00 81.88 157 ALA A CA 1
ATOM 1301 C C . ALA A 1 157 ? -5.913 0.196 -11.100 1.00 81.88 157 ALA A C 1
ATOM 1303 O O . ALA A 1 157 ? -6.602 -0.598 -10.463 1.00 81.88 157 ALA A O 1
ATOM 1304 N N . MET A 1 158 ? -4.583 0.206 -10.976 1.00 82.06 158 MET A N 1
ATOM 1305 C CA . MET A 1 158 ? -3.865 -0.688 -10.063 1.00 82.06 158 MET A CA 1
ATOM 1306 C C . MET A 1 158 ? -3.999 -0.301 -8.580 1.00 82.06 158 MET A C 1
ATOM 1308 O O . MET A 1 158 ? -3.525 -1.043 -7.718 1.00 82.06 158 MET A O 1
ATOM 1312 N N . GLY A 1 159 ? -4.638 0.822 -8.245 1.00 82.56 159 GLY A N 1
ATOM 1313 C CA . GLY A 1 159 ? -4.786 1.300 -6.868 1.00 82.56 159 GLY A CA 1
ATOM 1314 C C . GLY A 1 159 ? -3.562 2.055 -6.342 1.00 82.56 159 GLY A C 1
ATOM 1315 O O . GLY A 1 159 ? -3.272 2.019 -5.145 1.00 82.56 159 GLY A O 1
ATOM 1316 N N . PHE A 1 160 ? -2.802 2.719 -7.218 1.00 84.25 160 PHE A N 1
ATOM 1317 C CA . PHE A 1 160 ? -1.625 3.492 -6.824 1.00 84.25 160 PHE A CA 1
ATOM 1318 C C . PHE A 1 160 ? -1.989 4.680 -5.921 1.00 84.25 160 PHE A C 1
ATOM 1320 O O . PHE A 1 160 ? -2.827 5.523 -6.248 1.00 84.25 160 PHE A O 1
ATOM 1327 N N . VAL A 1 161 ? -1.297 4.796 -4.785 1.00 83.31 161 VAL A N 1
ATOM 1328 C CA . VAL A 1 161 ? -1.537 5.868 -3.810 1.00 83.31 161 VAL A CA 1
ATOM 1329 C C . VAL A 1 161 ? -0.735 7.122 -4.178 1.00 83.31 161 VAL A C 1
ATOM 1331 O O . VAL A 1 161 ? 0.482 7.199 -3.964 1.00 83.31 161 VAL A O 1
ATOM 1334 N N . TRP A 1 162 ? -1.440 8.126 -4.710 1.00 80.88 162 TRP A N 1
ATOM 1335 C CA . TRP A 1 162 ? -0.871 9.401 -5.172 1.00 80.88 162 TRP A CA 1
ATOM 1336 C C . TRP A 1 162 ? -0.457 10.356 -4.046 1.00 80.88 162 TRP A C 1
ATOM 1338 O O . TRP A 1 162 ? 0.554 11.044 -4.169 1.00 80.88 162 TRP A O 1
ATOM 1348 N N . LYS A 1 163 ? -1.223 10.405 -2.951 1.00 76.12 163 LYS A N 1
ATOM 1349 C CA . LYS A 1 163 ? -0.934 11.241 -1.779 1.00 76.12 163 LYS A CA 1
ATOM 1350 C C . LYS A 1 163 ? -0.652 10.343 -0.580 1.00 76.12 163 LYS A C 1
ATOM 1352 O O . LYS A 1 163 ? -1.565 9.733 -0.034 1.00 76.12 163 LYS A O 1
ATOM 1357 N N . VAL A 1 164 ? 0.611 10.282 -0.173 1.00 61.91 164 VAL A N 1
ATOM 1358 C CA . VAL A 1 164 ? 1.019 9.690 1.105 1.00 61.91 164 VAL A CA 1
ATOM 1359 C C . VAL A 1 164 ? 1.154 10.856 2.072 1.00 61.91 164 VAL A C 1
ATOM 1361 O O . VAL A 1 164 ? 2.003 11.713 1.852 1.00 61.91 164 VAL A O 1
ATOM 1364 N N . LYS A 1 165 ? 0.276 10.962 3.073 1.00 51.34 165 LYS A N 1
ATOM 1365 C CA . LYS A 1 165 ? 0.405 12.024 4.079 1.00 51.34 165 LYS A CA 1
ATOM 1366 C C . LYS A 1 165 ? 1.689 11.787 4.884 1.00 51.34 165 LYS A C 1
ATOM 1368 O O . LYS A 1 165 ? 1.980 10.643 5.242 1.00 51.34 165 LYS A O 1
ATOM 1373 N N . ASP A 1 166 ? 2.453 12.856 5.111 1.00 41.88 166 ASP A N 1
ATOM 1374 C CA . ASP A 1 166 ? 3.711 12.834 5.858 1.00 41.88 166 ASP A CA 1
ATOM 1375 C C . ASP A 1 166 ? 3.541 12.228 7.259 1.00 41.88 166 ASP A C 1
ATOM 1377 O O . ASP A 1 166 ? 2.429 12.124 7.788 1.00 41.88 166 ASP A O 1
ATOM 1381 N N . LYS A 1 167 ? 4.673 11.782 7.827 1.00 40.47 167 LYS A N 1
ATOM 1382 C CA . LYS A 1 167 ? 4.788 11.112 9.132 1.00 40.47 167 LYS A CA 1
ATOM 1383 C C . LYS A 1 167 ? 3.724 11.607 10.125 1.00 40.47 167 LYS A C 1
ATOM 1385 O O . LYS A 1 167 ? 3.794 12.732 10.602 1.00 40.47 167 LYS A O 1
ATOM 1390 N N . GLY A 1 168 ? 2.773 10.731 10.454 1.00 47.34 168 GLY A N 1
ATOM 1391 C CA . GLY A 1 168 ? 1.851 10.909 11.579 1.00 47.34 168 GLY A CA 1
ATOM 1392 C C . GLY A 1 168 ? 0.368 11.075 11.243 1.00 47.34 168 GLY A C 1
ATOM 1393 O O . GLY A 1 168 ? -0.442 10.865 12.136 1.00 47.34 168 GLY A O 1
ATOM 1394 N N . THR A 1 169 ? -0.037 11.381 10.004 1.00 42.94 169 THR A N 1
ATOM 1395 C CA . THR A 1 169 ? -1.475 11.600 9.711 1.00 42.94 169 THR A CA 1
ATOM 1396 C C . THR A 1 169 ? -1.954 11.012 8.383 1.00 42.94 169 THR A C 1
ATOM 1398 O O . THR A 1 169 ? -2.786 11.595 7.707 1.00 42.94 169 THR A O 1
ATOM 1401 N N . GLY A 1 170 ? -1.491 9.828 7.987 1.00 44.81 170 GLY A N 1
ATOM 1402 C CA . GLY A 1 170 ? -2.084 9.048 6.886 1.00 44.81 170 GLY A CA 1
ATOM 1403 C C . GLY A 1 170 ? -2.486 7.654 7.356 1.00 44.81 170 GLY A C 1
ATOM 1404 O O . GLY A 1 170 ? -2.011 7.232 8.415 1.00 44.81 170 GLY A O 1
ATOM 1405 N N . PRO A 1 171 ? -3.319 6.899 6.607 1.00 45.72 171 PRO A N 1
ATOM 1406 C CA . PRO A 1 171 ? -3.437 5.478 6.888 1.00 45.72 171 PRO A CA 1
ATOM 1407 C C . PRO A 1 171 ? -2.021 4.909 6.784 1.00 45.72 171 PRO A C 1
ATOM 1409 O O . PRO A 1 171 ? -1.385 5.000 5.734 1.00 45.72 171 PRO A O 1
ATOM 1412 N N . GLY A 1 172 ? -1.486 4.409 7.902 1.00 51.06 172 GLY A N 1
ATOM 1413 C CA . GLY A 1 172 ? -0.192 3.734 7.900 1.00 51.06 172 GLY A CA 1
ATOM 1414 C C . GLY A 1 172 ? -0.194 2.574 6.898 1.00 51.06 172 GLY A C 1
ATOM 1415 O O . GLY A 1 172 ? -1.223 2.262 6.291 1.00 51.06 172 GLY A O 1
ATOM 1416 N N . ARG A 1 173 ? 0.928 1.861 6.765 1.00 57.75 173 ARG A N 1
ATOM 1417 C CA . ARG A 1 173 ? 0.927 0.585 6.031 1.00 57.75 173 ARG A CA 1
ATOM 1418 C C . ARG A 1 173 ? -0.262 -0.260 6.512 1.00 57.75 173 ARG A C 1
ATOM 1420 O O . ARG A 1 173 ? -0.412 -0.362 7.741 1.00 57.75 173 ARG A O 1
ATOM 1427 N N . PRO A 1 174 ? -1.139 -0.758 5.620 1.00 57.00 174 PRO A N 1
ATOM 1428 C CA . PRO A 1 174 ? -2.259 -1.590 6.024 1.00 57.00 174 PRO A CA 1
ATOM 1429 C C . PRO A 1 174 ? -1.746 -2.692 6.957 1.00 57.00 174 PRO A C 1
ATOM 1431 O O . PRO A 1 174 ? -0.682 -3.262 6.690 1.00 57.00 174 PRO A O 1
ATOM 1434 N N . PRO A 1 175 ? -2.413 -2.936 8.095 1.00 61.59 175 PRO A N 1
ATOM 1435 C CA . PRO A 1 175 ? -1.996 -3.998 8.992 1.00 61.59 175 PRO A CA 1
ATOM 1436 C C . PRO A 1 175 ? -2.077 -5.316 8.220 1.00 61.59 175 PRO A C 1
ATOM 1438 O O . PRO A 1 175 ? -3.154 -5.694 7.769 1.00 61.59 175 PRO A O 1
ATOM 1441 N N . ARG A 1 176 ? -0.943 -6.000 8.042 1.00 66.75 176 ARG A N 1
ATOM 1442 C CA . ARG A 1 176 ? -0.950 -7.363 7.513 1.00 66.75 176 ARG A CA 1
ATOM 1443 C C . ARG A 1 176 ? -1.169 -8.311 8.666 1.00 66.75 176 ARG A C 1
ATOM 1445 O O . ARG A 1 176 ? -0.272 -8.519 9.477 1.00 66.75 176 ARG A O 1
ATOM 1452 N N . ILE A 1 177 ? -2.382 -8.831 8.741 1.00 78.31 177 ILE A N 1
ATOM 1453 C CA . ILE A 1 177 ? -2.783 -9.799 9.751 1.00 78.31 177 ILE A CA 1
ATOM 1454 C C . ILE A 1 177 ? -3.007 -11.093 8.986 1.00 78.31 177 ILE A C 1
ATOM 1456 O O . ILE A 1 177 ? -3.945 -11.183 8.196 1.00 78.31 177 ILE A O 1
ATOM 1460 N N . SER A 1 178 ? -2.091 -12.049 9.146 1.00 80.56 178 SER A N 1
ATOM 1461 C CA . SER A 1 178 ? -2.194 -13.347 8.477 1.00 80.56 178 SER A CA 1
ATOM 1462 C C . SER A 1 178 ? -3.502 -14.030 8.860 1.00 80.56 178 SER A C 1
ATOM 1464 O O . SER A 1 178 ? -3.988 -13.843 9.974 1.00 80.56 178 SER A O 1
ATOM 1466 N N . THR A 1 179 ? -4.056 -14.855 7.973 1.00 81.94 179 THR A N 1
ATOM 1467 C CA . THR A 1 179 ? -5.291 -15.601 8.253 1.00 81.94 179 THR A CA 1
ATOM 1468 C C . THR A 1 179 ? -5.176 -16.403 9.551 1.00 81.94 179 THR A C 1
ATOM 1470 O O . THR A 1 179 ? -6.090 -16.356 10.365 1.00 81.94 179 THR A O 1
ATOM 1473 N N . ALA A 1 180 ? -4.024 -17.031 9.817 1.00 75.50 180 ALA A N 1
ATOM 1474 C CA . ALA A 1 180 ? -3.748 -17.697 11.094 1.00 75.50 180 ALA A CA 1
ATOM 1475 C C . ALA A 1 180 ? -3.889 -16.743 12.295 1.00 75.50 180 ALA A C 1
ATOM 1477 O O . ALA A 1 180 ? -4.604 -17.047 13.245 1.00 75.50 180 ALA A O 1
ATOM 1478 N N . LYS A 1 181 ? -3.310 -15.536 12.218 1.00 81.88 181 LYS A N 1
ATOM 1479 C CA . LYS A 1 181 ? -3.429 -14.536 13.285 1.00 81.88 181 LYS A CA 1
ATOM 1480 C C . LYS A 1 181 ? -4.860 -14.023 13.460 1.00 81.88 181 LYS A C 1
ATOM 1482 O O . LYS A 1 181 ? -5.261 -13.705 14.574 1.00 81.88 181 LYS A O 1
ATOM 1487 N N . GLN A 1 182 ? -5.634 -13.934 12.378 1.00 87.81 182 GLN A N 1
ATOM 1488 C CA . GLN A 1 182 ? -7.053 -13.578 12.448 1.00 87.81 182 GLN A CA 1
ATOM 1489 C C . GLN A 1 182 ? -7.859 -14.649 13.202 1.00 87.81 182 GLN A C 1
ATOM 1491 O O . GLN A 1 182 ? -8.713 -14.297 14.011 1.00 87.81 182 GLN A O 1
ATOM 1496 N N . HIS A 1 183 ? -7.541 -15.932 12.999 1.00 87.75 183 HIS A N 1
ATOM 1497 C CA . HIS A 1 183 ? -8.163 -17.042 13.726 1.00 87.75 183 HIS A CA 1
ATOM 1498 C C . HIS A 1 183 ? -7.764 -17.069 15.209 1.00 87.75 183 HIS A C 1
ATOM 1500 O O . HIS A 1 183 ? -8.634 -17.259 16.051 1.00 87.75 183 HIS A O 1
ATOM 1506 N N . GLU A 1 184 ? -6.501 -16.783 15.550 1.00 87.19 184 GLU A N 1
ATOM 1507 C CA . GLU A 1 184 ? -6.085 -16.613 16.955 1.00 87.19 184 GLU A CA 1
ATOM 1508 C C . GLU A 1 184 ? -6.876 -15.488 17.645 1.00 87.19 184 GLU A C 1
ATOM 1510 O O . GLU A 1 184 ? -7.325 -15.635 18.778 1.00 87.19 184 GLU A O 1
ATOM 1515 N N . ILE A 1 185 ? -7.076 -14.351 16.964 1.00 89.69 185 ILE A N 1
ATOM 1516 C CA . ILE A 1 185 ? -7.864 -13.235 17.511 1.00 89.69 185 ILE A CA 1
ATOM 1517 C C . ILE A 1 185 ? -9.333 -13.637 17.684 1.00 89.69 185 ILE A C 1
ATOM 1519 O O . ILE A 1 185 ? -9.936 -13.277 18.691 1.00 89.69 185 ILE A O 1
ATOM 1523 N N . LEU A 1 186 ? -9.902 -14.395 16.744 1.00 92.25 186 LEU A N 1
ATOM 1524 C CA . LEU A 1 186 ? -11.256 -14.933 16.873 1.00 92.25 186 LEU A CA 1
ATOM 1525 C C . LEU A 1 186 ? -11.395 -15.829 18.113 1.00 92.25 186 LEU A C 1
ATOM 1527 O O . LEU A 1 186 ? -12.351 -15.663 18.863 1.00 92.25 186 LEU A O 1
ATOM 1531 N N . GLU A 1 187 ? -10.440 -16.724 18.366 1.00 92.25 187 GLU A N 1
ATOM 1532 C CA . GLU A 1 187 ? -10.443 -17.588 19.556 1.00 92.25 187 GLU A CA 1
ATOM 1533 C C . GLU A 1 187 ? -10.351 -16.767 20.854 1.00 92.25 187 GLU A C 1
ATOM 1535 O O . GLU A 1 187 ? -11.102 -17.005 21.801 1.00 92.25 187 GLU A O 1
ATOM 1540 N N . ILE A 1 188 ? -9.516 -15.721 20.870 1.00 90.88 188 ILE A N 1
ATOM 1541 C CA . ILE A 1 188 ? -9.432 -14.772 21.992 1.00 90.88 188 ILE A CA 1
ATOM 1542 C C . ILE A 1 188 ? -10.787 -14.099 22.244 1.00 90.88 188 ILE A C 1
ATOM 1544 O O . ILE A 1 188 ? -11.230 -14.006 23.388 1.00 90.88 188 ILE A O 1
ATOM 1548 N N . VAL A 1 189 ? -11.461 -13.637 21.187 1.00 92.50 189 VAL A N 1
ATOM 1549 C CA . VAL A 1 189 ? -12.775 -12.985 21.294 1.00 92.50 189 VAL A CA 1
ATOM 1550 C C . VAL A 1 189 ? -13.846 -13.968 21.773 1.00 92.50 189 VAL A C 1
ATOM 1552 O O . VAL A 1 189 ? -14.680 -13.592 22.589 1.00 92.50 189 VAL A O 1
ATOM 1555 N N . GLN A 1 190 ? -13.805 -15.232 21.345 1.00 92.31 190 GLN A N 1
ATOM 1556 C CA . GLN A 1 190 ? -14.727 -16.272 21.817 1.00 92.31 190 GLN A CA 1
ATOM 1557 C C . GLN A 1 190 ? -14.592 -16.537 23.320 1.00 92.31 190 GLN A C 1
ATOM 1559 O O . GLN A 1 190 ? -15.602 -16.659 24.014 1.00 92.31 190 GLN A O 1
ATOM 1564 N N . VAL A 1 191 ? -13.361 -16.625 23.831 1.00 91.56 191 VAL A N 1
ATOM 1565 C CA . VAL A 1 191 ? -13.112 -16.784 25.273 1.00 91.56 191 VAL A CA 1
ATOM 1566 C C . VAL A 1 191 ? -13.580 -15.540 26.023 1.00 91.56 191 VAL A C 1
ATOM 1568 O O . VAL A 1 191 ? -14.313 -15.658 27.002 1.00 91.56 191 VAL A O 1
ATOM 1571 N N . GLN A 1 192 ? -13.244 -14.348 25.521 1.00 90.88 192 GLN A N 1
ATOM 1572 C CA . GLN A 1 192 ? -13.672 -13.086 26.123 1.00 90.88 192 GLN A CA 1
ATOM 1573 C C . GLN A 1 192 ? -15.200 -12.973 26.210 1.00 90.88 192 GLN A C 1
ATOM 1575 O O . GLN A 1 192 ? -15.717 -12.593 27.257 1.00 90.88 192 GLN A O 1
ATOM 1580 N N . HIS A 1 193 ? -15.920 -13.334 25.144 1.00 90.44 193 HIS A N 1
ATOM 1581 C CA . HIS A 1 193 ? -17.382 -13.321 25.108 1.00 90.44 193 HIS A CA 1
ATOM 1582 C C . HIS A 1 193 ? -17.983 -14.213 26.206 1.00 90.44 193 HIS A C 1
ATOM 1584 O O . HIS A 1 193 ? -18.856 -13.782 26.958 1.00 90.44 193 HIS A O 1
ATOM 1590 N N . LYS A 1 194 ? -17.450 -15.434 26.367 1.00 88.31 194 LYS A N 1
ATOM 1591 C CA . LYS A 1 194 ? -17.883 -16.369 27.420 1.00 88.31 194 LYS A CA 1
ATOM 1592 C C . LYS A 1 194 ? -17.629 -15.833 28.829 1.00 88.31 194 LYS A C 1
ATOM 1594 O O . LYS A 1 194 ? -18.450 -16.056 29.709 1.00 88.31 194 LYS A O 1
ATOM 1599 N N . LEU A 1 195 ? -16.504 -15.147 29.041 1.00 87.31 195 LEU A N 1
ATOM 1600 C CA . LEU A 1 195 ? -16.152 -14.568 30.341 1.00 87.31 195 LEU A CA 1
ATOM 1601 C C . LEU A 1 195 ? -16.977 -13.322 30.679 1.00 87.31 195 LEU A C 1
ATOM 1603 O O . LEU A 1 195 ? -17.229 -13.064 31.852 1.00 87.31 195 LEU A O 1
ATOM 1607 N N . GLN A 1 196 ? -17.392 -12.547 29.673 1.00 82.44 196 GLN A N 1
ATOM 1608 C CA . GLN A 1 196 ? -18.229 -11.363 29.877 1.00 82.44 196 GLN A CA 1
ATOM 1609 C C . GLN A 1 196 ? -19.656 -11.750 30.282 1.00 82.44 196 GLN A C 1
ATOM 1611 O O . GLN A 1 196 ? -20.221 -11.095 31.156 1.00 82.44 196 GLN A O 1
ATOM 1616 N N . GLY A 1 197 ? -20.201 -12.835 29.717 1.00 64.38 197 GLY A N 1
ATOM 1617 C CA . GLY A 1 197 ? -21.376 -13.578 30.205 1.00 64.38 197 GLY A CA 1
ATOM 1618 C C . GLY A 1 197 ? -22.728 -12.848 30.219 1.00 64.38 197 GLY A C 1
ATOM 1619 O O . GLY A 1 197 ? -23.756 -13.515 30.243 1.00 64.38 197 GLY A O 1
ATOM 1620 N N . HIS A 1 198 ? -22.740 -11.513 30.177 1.00 64.00 198 HIS A N 1
ATOM 1621 C CA . HIS A 1 198 ? -23.920 -10.684 30.440 1.00 64.00 198 HIS A CA 1
ATOM 1622 C C . HIS A 1 198 ? -24.165 -9.633 29.351 1.00 64.00 198 HIS A C 1
ATOM 1624 O O . HIS A 1 198 ? -25.292 -9.212 29.159 1.00 64.00 198 HIS A O 1
ATOM 1630 N N . THR A 1 199 ? -23.147 -9.223 28.590 1.00 71.50 199 THR A N 1
ATOM 1631 C CA . THR A 1 199 ? -23.302 -8.120 27.633 1.00 71.50 199 THR A CA 1
ATOM 1632 C C . THR A 1 199 ? -23.640 -8.608 26.231 1.00 71.50 199 THR A C 1
ATOM 1634 O O . THR A 1 199 ? -23.035 -9.557 25.726 1.00 71.50 199 THR A O 1
ATOM 1637 N N . ARG A 1 200 ? -24.538 -7.897 25.533 1.00 82.50 200 ARG A N 1
ATOM 1638 C CA . ARG A 1 200 ? -24.871 -8.197 24.121 1.00 82.50 200 ARG A CA 1
ATOM 1639 C C . ARG A 1 200 ? -23.700 -7.942 23.158 1.00 82.50 200 ARG A C 1
ATOM 1641 O O . ARG A 1 200 ? -23.736 -8.342 21.997 1.00 82.50 200 ARG A O 1
ATOM 1648 N N . PHE A 1 201 ? -22.671 -7.244 23.636 1.00 86.25 201 PHE A N 1
ATOM 1649 C CA . PHE A 1 201 ? -21.482 -6.865 22.885 1.00 86.25 201 PHE A CA 1
ATOM 1650 C C . PHE A 1 201 ? -20.221 -7.457 23.508 1.00 86.25 201 PHE A C 1
ATOM 1652 O O . PHE A 1 201 ? -20.048 -7.416 24.726 1.00 86.25 201 PHE A O 1
ATOM 1659 N N . THR A 1 202 ? -19.291 -7.905 22.665 1.00 88.56 202 THR A N 1
ATOM 1660 C CA . THR A 1 202 ? -17.972 -8.370 23.104 1.00 88.56 202 THR A CA 1
ATOM 1661 C C . THR A 1 202 ? -16.947 -7.257 22.958 1.00 88.56 202 THR A C 1
ATOM 1663 O O . THR A 1 202 ? -16.548 -6.878 21.849 1.00 88.56 202 THR A O 1
ATOM 1666 N N . THR A 1 203 ? -16.499 -6.725 24.093 1.00 85.38 203 THR A N 1
ATOM 1667 C CA . THR A 1 203 ? -15.510 -5.641 24.137 1.00 85.38 203 THR A CA 1
ATOM 1668 C C . THR A 1 203 ? -14.115 -6.188 24.419 1.00 85.38 203 THR A C 1
ATOM 1670 O O . THR A 1 203 ? -13.914 -6.981 25.337 1.00 85.38 203 THR A O 1
ATOM 1673 N N . LEU A 1 204 ? -13.131 -5.741 23.632 1.00 85.50 204 LEU A N 1
ATOM 1674 C CA . LEU A 1 204 ? -11.726 -6.111 23.798 1.00 85.50 204 LEU A CA 1
ATOM 1675 C C . LEU A 1 204 ? -10.869 -4.832 23.858 1.00 85.50 204 LEU A C 1
ATOM 1677 O O . LEU A 1 204 ? -10.850 -4.070 22.881 1.00 85.50 204 LEU A O 1
ATOM 1681 N N . PRO A 1 205 ? -10.175 -4.552 24.979 1.00 84.19 205 PRO A N 1
ATOM 1682 C CA . PRO A 1 205 ? -9.431 -3.309 25.151 1.00 84.19 205 PRO A CA 1
ATOM 1683 C C . PRO A 1 205 ? -8.216 -3.242 24.216 1.00 84.19 205 PRO A C 1
ATOM 1685 O O . PRO A 1 205 ? -7.831 -4.217 23.567 1.00 84.19 205 PRO A O 1
ATOM 1688 N N . ASN A 1 206 ? -7.609 -2.059 24.113 1.00 77.56 206 ASN A N 1
ATOM 1689 C CA . ASN A 1 206 ? -6.428 -1.842 23.284 1.00 77.56 206 ASN A CA 1
ATOM 1690 C C . ASN A 1 206 ? -5.237 -1.321 24.107 1.00 77.56 206 ASN A C 1
ATOM 1692 O O . ASN A 1 206 ? -5.353 -0.224 24.655 1.00 77.56 206 ASN A O 1
ATOM 1696 N N . PRO A 1 207 ? -4.067 -1.988 24.080 1.00 83.00 207 PRO A N 1
ATOM 1697 C CA . PRO A 1 207 ? -3.845 -3.363 23.620 1.00 83.00 207 PRO A CA 1
ATOM 1698 C C . PRO A 1 207 ? -4.421 -4.379 24.619 1.00 83.00 207 PRO A C 1
ATOM 1700 O O . PRO A 1 207 ? -4.452 -4.118 25.820 1.00 83.00 207 PRO A O 1
ATOM 1703 N N . PHE A 1 208 ? -4.834 -5.551 24.142 1.00 83.88 208 PHE A N 1
ATOM 1704 C CA . PHE A 1 208 ? -5.236 -6.656 25.012 1.00 83.88 208 PHE A CA 1
ATOM 1705 C C . PHE A 1 208 ? -4.094 -7.658 25.140 1.00 83.88 208 PHE A C 1
ATOM 1707 O O . PHE A 1 208 ? -3.597 -8.162 24.134 1.00 83.88 208 PHE A O 1
ATOM 1714 N N . LYS A 1 209 ? -3.674 -7.948 26.372 1.00 87.38 209 LYS A N 1
ATOM 1715 C CA . LYS A 1 209 ? -2.710 -9.009 26.663 1.00 87.38 209 LYS A CA 1
ATOM 1716 C C . LYS A 1 209 ? -3.469 -10.202 27.223 1.00 87.38 209 LYS A C 1
ATOM 1718 O O . LYS A 1 209 ? -4.117 -10.067 28.255 1.00 87.38 209 LYS A O 1
ATOM 1723 N N . VAL A 1 210 ? -3.348 -11.349 26.563 1.00 86.06 210 VAL A N 1
ATOM 1724 C CA . VAL A 1 210 ? -3.995 -12.591 26.995 1.00 86.06 210 VAL A CA 1
ATOM 1725 C C . VAL A 1 210 ? -3.402 -13.036 28.343 1.00 86.06 210 VAL A C 1
ATOM 1727 O O . VAL A 1 210 ? -2.181 -13.244 28.421 1.00 86.06 210 VAL A O 1
ATOM 1730 N N . PRO A 1 211 ? -4.222 -13.165 29.403 1.00 87.88 211 PRO A N 1
ATOM 1731 C CA . PRO A 1 211 ? -3.785 -13.677 30.698 1.00 87.88 211 PRO A CA 1
ATOM 1732 C C . PRO A 1 211 ? -3.272 -15.117 30.608 1.00 87.88 211 PRO A C 1
ATOM 1734 O O . PRO A 1 211 ? -3.732 -15.907 29.790 1.00 87.88 211 PRO A O 1
ATOM 1737 N N . ALA A 1 212 ? -2.338 -15.471 31.488 1.00 87.00 212 ALA A N 1
ATOM 1738 C CA . ALA A 1 212 ? -1.878 -16.849 31.661 1.00 87.00 212 ALA A CA 1
ATOM 1739 C C . ALA A 1 212 ? -2.747 -17.585 32.699 1.00 87.00 212 ALA A C 1
ATOM 1741 O O . ALA A 1 212 ? -2.233 -18.101 33.689 1.00 87.00 212 ALA A O 1
ATOM 1742 N N . SER A 1 213 ? -4.071 -17.551 32.525 1.00 88.81 213 SER A N 1
ATOM 1743 C CA . SER A 1 213 ? -5.028 -18.237 33.402 1.00 88.81 213 SER A CA 1
ATOM 1744 C C . SER A 1 213 ? -5.672 -19.428 32.692 1.00 88.81 213 SER A C 1
ATOM 1746 O O . SER A 1 213 ? -5.574 -19.568 31.470 1.00 88.81 213 SER A O 1
ATOM 1748 N N . SER A 1 214 ? -6.292 -20.324 33.464 1.00 86.81 214 SER A N 1
ATOM 1749 C CA . SER A 1 214 ? -6.840 -21.588 32.961 1.00 86.81 214 SER A CA 1
ATOM 1750 C C . SER A 1 214 ? -8.030 -21.418 32.019 1.00 86.81 214 SER A C 1
ATOM 1752 O O . SER A 1 214 ? -8.356 -22.354 31.297 1.00 86.81 214 SER A O 1
ATOM 1754 N N . GLU A 1 215 ? -8.677 -20.249 32.001 1.00 88.44 215 GLU A N 1
ATOM 1755 C CA . GLU A 1 215 ? -9.760 -19.964 31.054 1.00 88.44 215 GLU A CA 1
ATOM 1756 C C . GLU A 1 215 ? -9.250 -19.669 29.633 1.00 88.44 215 GLU A C 1
ATOM 1758 O O . GLU A 1 215 ? -10.028 -19.737 28.682 1.00 88.44 215 GLU A O 1
ATOM 1763 N N . TRP A 1 216 ? -7.955 -19.365 29.471 1.00 89.19 216 TRP A N 1
ATOM 1764 C CA . TRP A 1 216 ? -7.345 -19.044 28.179 1.00 89.19 216 TRP A CA 1
ATOM 1765 C C . TRP A 1 216 ? -6.526 -20.221 27.628 1.00 89.19 216 TRP A C 1
ATOM 1767 O O . TRP A 1 216 ? -5.778 -20.852 28.380 1.00 89.19 216 TRP A O 1
ATOM 1777 N N . PRO A 1 217 ? -6.576 -20.490 26.309 1.00 88.56 217 PRO A N 1
ATOM 1778 C CA . PRO A 1 217 ? -5.745 -21.505 25.668 1.00 88.56 217 PRO A CA 1
ATOM 1779 C C . PRO A 1 217 ? -4.250 -21.248 25.880 1.00 88.56 217 PRO A C 1
ATOM 1781 O O . PRO A 1 217 ? -3.760 -20.141 25.651 1.00 88.56 217 PRO A O 1
ATOM 1784 N N . GLN A 1 218 ? -3.504 -22.294 26.250 1.00 85.56 218 GLN A N 1
ATOM 1785 C CA . GLN A 1 218 ? -2.081 -22.193 26.605 1.00 85.56 218 GLN A CA 1
ATOM 1786 C C . GLN A 1 218 ? -1.219 -21.570 25.496 1.00 85.56 218 GLN A C 1
ATOM 1788 O O . GLN A 1 218 ? -0.290 -20.816 25.773 1.00 85.56 218 GLN A O 1
ATOM 1793 N N . HIS A 1 219 ? -1.548 -21.842 24.232 1.00 85.31 219 HIS A N 1
ATOM 1794 C CA . HIS A 1 219 ? -0.810 -21.316 23.083 1.00 85.31 219 HIS A CA 1
ATOM 1795 C C . HIS A 1 219 ? -1.019 -19.806 22.853 1.00 85.31 219 HIS A C 1
ATOM 1797 O O . HIS A 1 219 ? -0.254 -19.189 22.114 1.00 85.31 219 HIS A O 1
ATOM 1803 N N . LEU A 1 220 ? -2.025 -19.201 23.494 1.00 82.81 220 LEU A N 1
ATOM 1804 C CA . LEU A 1 220 ? -2.334 -17.773 23.398 1.00 82.81 220 LEU A CA 1
ATOM 1805 C C . LEU A 1 220 ? -1.804 -16.976 24.594 1.00 82.81 220 LEU A C 1
ATOM 1807 O O . LEU A 1 220 ? -1.851 -15.747 24.566 1.00 82.81 220 LEU A O 1
ATOM 1811 N N . HIS A 1 221 ? -1.289 -17.630 25.639 1.00 85.25 221 HIS A N 1
ATOM 1812 C CA . HIS A 1 221 ? -0.822 -16.963 26.857 1.00 85.25 221 HIS A CA 1
ATOM 1813 C C . HIS A 1 221 ? 0.257 -15.915 26.555 1.00 85.25 221 HIS A C 1
ATOM 1815 O O . HIS A 1 221 ? 1.257 -16.184 25.892 1.00 85.25 221 HIS A O 1
ATOM 1821 N N . GLY A 1 222 ? 0.055 -14.687 27.041 1.00 77.62 222 GLY A N 1
ATOM 1822 C CA . GLY A 1 222 ? 0.980 -13.574 26.815 1.00 77.62 222 GLY A CA 1
ATOM 1823 C C . GLY A 1 222 ? 0.925 -12.957 25.413 1.00 77.62 222 GLY A C 1
ATOM 1824 O O . GLY A 1 222 ? 1.614 -11.961 25.178 1.00 77.62 222 GLY A O 1
ATOM 1825 N N . CYS A 1 223 ? 0.089 -13.477 24.507 1.00 79.56 223 CYS A N 1
ATOM 1826 C CA . CYS A 1 223 ? -0.158 -12.864 23.209 1.00 79.56 223 CYS A CA 1
ATOM 1827 C C . CYS A 1 223 ? -0.724 -11.448 23.386 1.00 79.56 223 CYS A C 1
ATOM 1829 O O . CYS A 1 223 ? -1.650 -11.220 24.168 1.00 79.56 223 CYS A O 1
ATOM 1831 N N . ILE A 1 224 ? -0.174 -10.494 22.633 1.00 78.19 224 ILE A N 1
ATOM 1832 C CA . ILE A 1 224 ? -0.650 -9.112 22.602 1.00 78.19 224 ILE A CA 1
ATOM 1833 C C . ILE A 1 224 ? -1.473 -8.907 21.333 1.00 78.19 224 ILE A C 1
ATOM 1835 O O . ILE A 1 224 ? -0.975 -9.058 20.216 1.00 78.19 224 ILE A O 1
ATOM 1839 N N . VAL A 1 225 ? -2.734 -8.527 21.512 1.00 80.25 225 VAL A N 1
ATOM 1840 C CA . VAL A 1 225 ? -3.653 -8.153 20.442 1.00 80.25 225 VAL A CA 1
ATOM 1841 C C . VAL A 1 225 ? -3.783 -6.636 20.406 1.00 80.25 225 VAL A C 1
ATOM 1843 O O . VAL A 1 225 ? -4.370 -6.005 21.286 1.00 80.25 225 VAL A O 1
ATOM 1846 N N . GLU A 1 226 ? -3.254 -6.030 19.349 1.00 76.88 226 GLU A N 1
ATOM 1847 C CA . GLU A 1 226 ? -3.473 -4.614 19.056 1.00 76.88 226 GLU A CA 1
ATOM 1848 C C . GLU A 1 226 ? -4.823 -4.439 18.346 1.00 76.88 226 GLU A C 1
ATOM 1850 O O . GLU A 1 226 ? -4.903 -4.342 17.115 1.00 76.88 226 GLU A O 1
ATOM 1855 N N . THR A 1 227 ? -5.903 -4.389 19.126 1.00 82.44 227 THR A N 1
ATOM 1856 C CA . THR A 1 227 ? -7.283 -4.282 18.623 1.00 82.44 227 THR A CA 1
ATOM 1857 C C . THR A 1 227 ? -7.493 -3.049 17.743 1.00 82.44 227 THR A C 1
ATOM 1859 O O . THR A 1 227 ? -8.216 -3.123 16.751 1.00 82.44 227 THR A O 1
ATOM 1862 N N . SER A 1 228 ? -6.765 -1.952 17.984 1.00 77.19 228 SER A N 1
ATOM 1863 C CA . SER A 1 228 ? -6.755 -0.779 17.093 1.00 77.19 228 SER A CA 1
ATOM 1864 C C . SER A 1 228 ? -6.274 -1.100 15.673 1.00 77.19 228 SER A C 1
ATOM 1866 O O . SER A 1 228 ? -6.840 -0.600 14.695 1.00 77.19 228 SER A O 1
ATOM 1868 N N . LYS A 1 229 ? -5.231 -1.932 15.529 1.00 79.44 229 LYS A N 1
ATOM 1869 C CA . LYS A 1 229 ? -4.735 -2.357 14.211 1.00 79.44 229 LYS A CA 1
ATOM 1870 C C . LYS A 1 229 ? -5.719 -3.324 13.561 1.00 79.44 229 LYS A C 1
ATOM 1872 O O . LYS A 1 229 ? -6.010 -3.166 12.381 1.00 79.44 229 LYS A O 1
ATOM 1877 N N . PHE A 1 230 ? -6.284 -4.250 14.331 1.00 84.12 230 PHE A N 1
ATOM 1878 C CA . PHE A 1 230 ? -7.278 -5.205 13.841 1.00 84.12 230 PHE A CA 1
ATOM 1879 C C . PHE A 1 230 ? -8.556 -4.516 13.323 1.00 84.12 230 PHE A C 1
ATOM 1881 O O . PHE A 1 230 ? -8.942 -4.710 12.172 1.00 84.12 230 PHE A O 1
ATOM 1888 N N . ARG A 1 231 ? -9.132 -3.582 14.092 1.00 85.69 231 ARG A N 1
ATOM 1889 C CA . ARG A 1 231 ? -10.289 -2.760 13.675 1.00 85.69 231 ARG A CA 1
ATOM 1890 C C . ARG A 1 231 ? -9.993 -1.891 12.454 1.00 85.69 231 ARG A C 1
ATOM 1892 O O . ARG A 1 231 ? -10.871 -1.623 11.637 1.00 85.69 231 ARG A O 1
ATOM 1899 N N . ARG A 1 232 ? -8.748 -1.427 12.305 1.00 78.81 232 ARG A N 1
ATOM 1900 C CA . ARG A 1 232 ? -8.324 -0.700 11.104 1.00 78.81 232 ARG A CA 1
ATOM 1901 C C . ARG A 1 232 ? -8.230 -1.617 9.881 1.00 78.81 232 ARG A C 1
ATOM 1903 O O . ARG A 1 232 ? -8.608 -1.169 8.807 1.00 78.81 232 ARG A O 1
ATOM 1910 N N . ALA A 1 233 ? -7.760 -2.856 10.031 1.00 80.38 233 ALA A N 1
ATOM 1911 C CA . ALA A 1 233 ? -7.747 -3.839 8.945 1.00 80.38 233 ALA A CA 1
ATOM 1912 C C . ALA A 1 233 ? -9.171 -4.184 8.474 1.00 80.38 233 ALA A C 1
ATOM 1914 O O . ALA A 1 233 ? -9.408 -4.219 7.269 1.00 80.38 233 ALA A O 1
ATOM 1915 N N . TYR A 1 234 ? -10.125 -4.314 9.405 1.00 84.56 234 TYR A N 1
ATOM 1916 C CA . TYR A 1 234 ? -11.552 -4.480 9.098 1.00 84.56 234 TYR A CA 1
ATOM 1917 C C . TYR A 1 234 ? -12.106 -3.339 8.238 1.00 84.56 234 TYR A C 1
ATOM 1919 O O . TYR A 1 234 ? -12.608 -3.577 7.144 1.00 84.56 234 TYR A O 1
ATOM 1927 N N . ARG A 1 235 ? -11.914 -2.079 8.662 1.00 80.56 235 ARG A N 1
ATOM 1928 C CA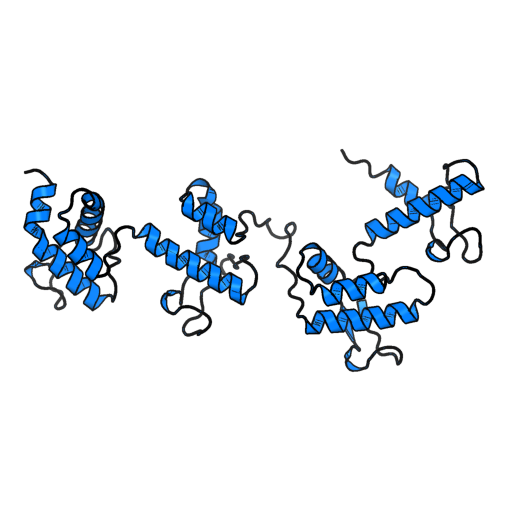 . ARG A 1 235 ? -12.363 -0.897 7.893 1.00 80.56 235 ARG A CA 1
ATOM 1929 C C . ARG A 1 235 ? -11.753 -0.798 6.494 1.00 80.56 235 ARG A C 1
ATOM 1931 O O . ARG A 1 235 ? -12.288 -0.094 5.647 1.00 80.56 235 ARG A O 1
ATOM 1938 N N . MET A 1 236 ? -10.608 -1.440 6.276 1.00 73.69 236 MET A N 1
ATOM 1939 C CA . MET A 1 236 ? -9.919 -1.471 4.988 1.00 73.69 236 MET A CA 1
ATOM 1940 C C . MET A 1 236 ? -10.298 -2.692 4.133 1.00 73.69 236 MET A C 1
ATOM 1942 O O . MET A 1 236 ? -9.762 -2.821 3.038 1.00 73.69 236 MET A O 1
ATOM 1946 N N . GLY A 1 237 ? -11.182 -3.579 4.610 1.00 81.38 237 GLY A N 1
ATOM 1947 C CA . GLY A 1 237 ? -11.597 -4.788 3.889 1.00 81.38 237 GLY A CA 1
ATOM 1948 C C . GLY A 1 237 ? -10.497 -5.847 3.768 1.00 81.38 237 GLY A C 1
ATOM 1949 O O . GLY A 1 237 ?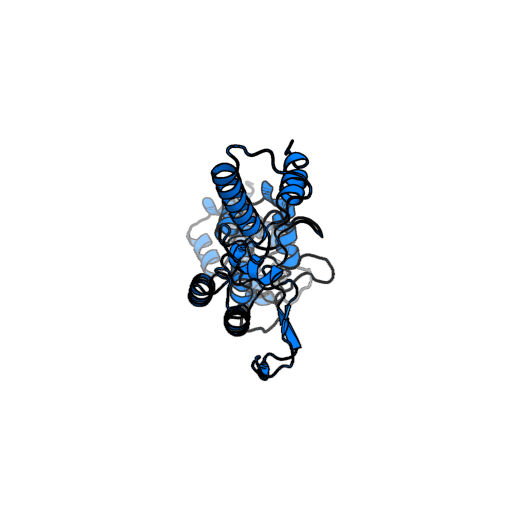 -10.469 -6.590 2.796 1.00 81.38 237 GLY A O 1
ATOM 1950 N N . LEU A 1 238 ? -9.553 -5.882 4.715 1.00 80.94 238 LEU A N 1
ATOM 1951 C CA . LEU A 1 238 ? -8.365 -6.751 4.661 1.00 80.94 238 LEU A CA 1
ATOM 1952 C C . LEU A 1 238 ? -8.482 -8.018 5.517 1.00 80.94 238 LEU A C 1
ATOM 1954 O O . LEU A 1 238 ? -7.529 -8.793 5.601 1.00 80.94 238 LEU A O 1
ATOM 1958 N N . LEU A 1 239 ? -9.608 -8.191 6.206 1.00 85.50 239 LEU A N 1
ATOM 1959 C CA . LEU A 1 239 ? -9.882 -9.381 7.001 1.00 85.50 239 LEU A CA 1
ATOM 1960 C C . LEU A 1 239 ? -10.650 -10.403 6.168 1.00 85.50 239 LEU A C 1
ATOM 1962 O O . LEU A 1 239 ? -11.403 -10.045 5.265 1.00 85.50 239 LEU A O 1
ATOM 1966 N N . ASP A 1 240 ? -10.447 -11.672 6.491 1.00 88.00 240 ASP A N 1
ATOM 1967 C CA . ASP A 1 240 ? -11.176 -12.773 5.888 1.00 88.00 240 ASP A CA 1
ATOM 1968 C C . ASP A 1 240 ? -12.668 -12.666 6.231 1.00 88.00 240 ASP A C 1
ATOM 1970 O O . ASP A 1 240 ? -13.042 -12.492 7.395 1.00 88.00 240 ASP A O 1
ATOM 1974 N N . ALA A 1 241 ? -13.524 -12.776 5.213 1.00 88.81 241 ALA A N 1
ATOM 1975 C CA . ALA A 1 241 ? -14.964 -12.600 5.365 1.00 88.81 241 ALA A CA 1
ATOM 1976 C C . ALA A 1 241 ? -15.584 -13.618 6.338 1.00 88.81 241 ALA A C 1
ATOM 1978 O O . ALA A 1 241 ? -16.514 -13.278 7.066 1.00 88.81 241 ALA A O 1
ATOM 1979 N N . SER A 1 242 ? -15.050 -14.843 6.400 1.00 91.75 242 SER A N 1
ATOM 1980 C CA . SER A 1 242 ? -15.542 -15.869 7.324 1.00 91.75 242 SER A CA 1
ATOM 1981 C C . SER A 1 242 ? -15.169 -15.566 8.776 1.00 91.75 242 SER A C 1
ATOM 1983 O O . SER A 1 242 ? -15.943 -15.861 9.685 1.00 91.75 242 SER A O 1
ATOM 1985 N N . VAL A 1 243 ? -14.007 -14.943 9.007 1.00 92.25 243 VAL A N 1
ATOM 1986 C CA . VAL A 1 243 ? -13.595 -14.502 10.345 1.00 92.25 243 VAL A CA 1
ATOM 1987 C C . VAL A 1 243 ? -14.436 -13.312 10.790 1.00 92.25 243 VAL A C 1
ATOM 1989 O O . VAL A 1 243 ? -14.888 -13.285 11.931 1.00 92.25 243 VAL A O 1
ATOM 1992 N N . VAL A 1 244 ? -14.678 -12.354 9.891 1.00 93.44 244 VAL A N 1
ATOM 1993 C CA . VAL A 1 244 ? -15.534 -11.192 10.165 1.00 93.44 244 VAL A CA 1
ATOM 1994 C C . VAL A 1 244 ? -16.943 -11.634 10.546 1.00 93.44 244 VAL A C 1
ATOM 1996 O O . VAL A 1 244 ? -17.408 -11.237 11.607 1.00 93.44 244 VAL A O 1
ATOM 1999 N N . ALA A 1 245 ? -17.567 -12.523 9.767 1.00 92.12 245 ALA A N 1
ATOM 2000 C CA . ALA A 1 245 ? -18.911 -13.021 10.061 1.00 92.12 245 ALA A CA 1
ATOM 2001 C C . ALA A 1 245 ? -19.003 -13.665 11.457 1.00 92.12 245 ALA A C 1
ATOM 2003 O O . ALA A 1 245 ? -19.888 -13.333 12.235 1.00 92.12 245 ALA A O 1
ATOM 2004 N N . LYS A 1 246 ? -18.030 -14.508 11.829 1.00 94.00 246 LYS A N 1
ATOM 2005 C CA . LYS A 1 246 ? -17.996 -15.123 13.168 1.00 94.00 246 LYS A CA 1
ATOM 2006 C C . LYS A 1 246 ? -17.798 -14.104 14.290 1.00 94.00 246 LYS A C 1
ATOM 2008 O O . LYS A 1 246 ? -18.282 -14.315 15.394 1.00 94.00 246 LYS A O 1
ATOM 2013 N N . LEU A 1 247 ? -17.043 -13.034 14.046 1.00 93.56 247 LEU A N 1
ATOM 2014 C CA . LEU A 1 247 ? -16.867 -11.955 15.020 1.00 93.56 247 LEU A CA 1
ATOM 2015 C C . LEU A 1 247 ? -18.138 -11.114 15.163 1.00 93.56 247 LEU A C 1
ATOM 2017 O O . LEU A 1 247 ? -18.466 -10.719 16.281 1.00 93.56 247 LEU A O 1
ATOM 2021 N N . ASP A 1 248 ? -18.854 -10.878 14.065 1.00 92.50 248 ASP A N 1
ATOM 2022 C CA . ASP A 1 248 ? -20.152 -10.200 14.072 1.00 92.50 248 ASP A CA 1
ATOM 2023 C C . ASP A 1 248 ? -21.194 -11.017 14.851 1.00 92.50 248 ASP A C 1
ATOM 2025 O O . ASP A 1 248 ? -21.885 -10.457 15.701 1.00 92.50 248 ASP A O 1
ATOM 2029 N N . ASP A 1 249 ? -21.225 -12.342 14.662 1.00 91.31 249 ASP A N 1
ATOM 2030 C CA . ASP A 1 249 ? -22.089 -13.263 15.419 1.00 91.31 249 ASP A CA 1
ATOM 2031 C C . ASP A 1 249 ? -21.790 -13.252 16.932 1.00 91.31 249 ASP A C 1
ATOM 2033 O O . ASP A 1 249 ? -22.682 -13.455 17.752 1.00 91.31 249 ASP A O 1
ATOM 2037 N N . LEU A 1 250 ? -20.536 -12.984 17.318 1.00 90.62 250 LEU A N 1
ATOM 2038 C CA . LEU A 1 250 ? -20.110 -12.824 18.716 1.00 90.62 250 LEU A CA 1
ATOM 2039 C C . LEU A 1 250 ? -20.343 -11.401 19.255 1.00 90.62 250 LEU A C 1
ATOM 2041 O O . LEU A 1 250 ? -19.909 -11.081 20.364 1.00 90.62 250 LEU A O 1
ATOM 2045 N N . GLY A 1 251 ? -20.952 -10.509 18.470 1.00 90.00 251 GLY A N 1
ATOM 2046 C CA . GLY A 1 251 ? -21.174 -9.116 18.849 1.00 90.00 251 GLY A CA 1
ATOM 2047 C C . GLY A 1 251 ? -19.875 -8.327 19.042 1.00 90.00 251 GLY A C 1
ATOM 2048 O O . GLY A 1 251 ? -19.812 -7.443 19.901 1.00 90.00 251 GLY A O 1
ATOM 2049 N N . PHE A 1 252 ? -18.806 -8.657 18.308 1.00 92.56 252 PHE A N 1
ATOM 2050 C CA . PHE A 1 252 ? -17.516 -7.984 18.453 1.00 92.56 252 PHE A CA 1
ATOM 2051 C C . PHE A 1 252 ? -17.601 -6.498 18.088 1.00 92.56 252 PHE A C 1
ATOM 2053 O O . PHE A 1 252 ? -18.039 -6.100 17.007 1.00 92.56 252 PHE A O 1
ATOM 2060 N N . VAL A 1 253 ? -17.105 -5.644 18.981 1.00 90.50 253 VAL A N 1
ATOM 2061 C CA . VAL A 1 253 ? -17.196 -4.195 18.796 1.00 90.50 253 VAL A CA 1
ATOM 2062 C C . VAL A 1 253 ? -16.085 -3.689 17.875 1.00 90.50 253 VAL A C 1
ATOM 2064 O O . VAL A 1 253 ? -14.941 -3.475 18.292 1.00 90.50 253 VAL A O 1
ATOM 2067 N N . TRP A 1 254 ? -16.430 -3.427 16.611 1.00 86.12 254 TRP A N 1
ATOM 2068 C CA . TRP A 1 254 ? -15.518 -2.844 15.615 1.00 86.12 254 TRP A CA 1
ATOM 2069 C C . TRP A 1 254 ? -15.245 -1.346 15.811 1.00 86.12 254 TRP A C 1
ATOM 2071 O O . TRP A 1 254 ? -14.190 -0.843 15.407 1.00 86.12 254 TRP A O 1
ATOM 2081 N N . ASN A 1 255 ? -16.193 -0.625 16.415 1.00 84.25 255 ASN A N 1
ATOM 2082 C CA . ASN A 1 255 ? -16.118 0.812 16.652 1.00 84.25 255 ASN A CA 1
ATOM 2083 C C . ASN A 1 255 ? -16.709 1.166 18.022 1.00 84.25 255 ASN A C 1
ATOM 2085 O O . ASN A 1 255 ? -17.920 1.333 18.162 1.00 84.25 255 ASN A O 1
ATOM 2089 N N . ASP A 1 256 ? -15.833 1.325 19.017 1.00 78.75 256 ASP A N 1
ATOM 2090 C CA . ASP A 1 256 ? -16.239 1.642 20.391 1.00 78.75 256 ASP A CA 1
ATOM 2091 C C . ASP A 1 256 ? -17.029 2.952 20.462 1.00 78.75 256 ASP A C 1
ATOM 2093 O O . ASP A 1 256 ? -18.021 3.029 21.176 1.00 78.75 256 ASP A O 1
ATOM 2097 N N . ASN A 1 257 ? -16.654 3.970 19.681 1.00 78.12 257 ASN A N 1
ATOM 2098 C CA . ASN A 1 257 ? -17.353 5.257 19.693 1.00 78.12 257 ASN A CA 1
ATOM 2099 C C . ASN A 1 257 ? -18.795 5.125 19.193 1.00 78.12 257 ASN A C 1
ATOM 2101 O O . ASN A 1 257 ? -19.704 5.727 19.757 1.00 78.12 257 ASN A O 1
ATOM 2105 N N . GLN A 1 258 ? -19.006 4.324 18.146 1.00 82.38 258 GLN A N 1
ATOM 2106 C CA . GLN A 1 258 ? -20.338 4.076 17.599 1.00 82.38 258 GLN A CA 1
ATOM 2107 C C . GLN A 1 258 ? -21.208 3.279 18.573 1.00 82.38 258 GLN A C 1
ATOM 2109 O O . GLN A 1 258 ? -22.382 3.608 18.749 1.00 82.38 258 GLN A O 1
ATOM 2114 N N . LEU A 1 259 ? -20.634 2.273 19.240 1.00 85.00 259 LEU A N 1
ATOM 2115 C CA . LEU A 1 259 ? -21.343 1.538 20.282 1.00 85.00 259 LEU A CA 1
ATOM 2116 C C . LEU A 1 259 ? -21.719 2.464 21.444 1.00 85.00 259 LEU A C 1
ATOM 2118 O O . LEU A 1 259 ? -22.880 2.530 21.832 1.00 85.00 259 LEU A O 1
ATOM 2122 N N . GLN A 1 260 ? -20.753 3.221 21.967 1.00 82.19 260 GLN A N 1
ATOM 2123 C CA . GLN A 1 260 ? -20.980 4.132 23.087 1.00 82.19 260 GLN A CA 1
ATOM 2124 C C . GLN A 1 260 ? -22.044 5.184 22.762 1.00 82.19 260 GLN A C 1
ATOM 2126 O O . GLN A 1 260 ? -22.852 5.510 23.627 1.00 82.19 260 GLN A O 1
ATOM 2131 N N . TRP A 1 261 ? -22.082 5.688 21.526 1.00 83.38 261 TRP A N 1
ATOM 2132 C CA . TRP A 1 261 ? -23.145 6.580 21.062 1.00 83.38 261 TRP A CA 1
ATOM 2133 C C . TRP A 1 261 ? -24.517 5.902 21.058 1.00 83.38 261 TRP A C 1
ATOM 2135 O O . TRP A 1 261 ? -25.476 6.462 21.584 1.00 83.38 261 TRP A O 1
ATOM 2145 N N . SER A 1 262 ? -24.597 4.689 20.511 1.00 86.12 262 SER A N 1
ATOM 2146 C CA . SER A 1 262 ? -25.847 3.926 20.424 1.00 86.12 262 SER A CA 1
ATOM 2147 C C . SER A 1 262 ? -26.414 3.632 21.815 1.00 86.12 262 SER A C 1
ATOM 2149 O O . SER A 1 262 ? -27.579 3.921 22.070 1.00 86.12 262 SER A O 1
ATOM 2151 N N . LEU A 1 263 ? -25.563 3.187 22.746 1.00 87.81 263 LEU A N 1
ATOM 2152 C CA . LEU A 1 263 ? -25.937 2.970 24.145 1.00 87.81 263 LEU A CA 1
ATOM 2153 C C . LEU A 1 263 ? -26.361 4.273 24.843 1.00 87.81 263 LEU A C 1
ATOM 2155 O O . LEU A 1 263 ? -27.319 4.282 25.605 1.00 87.81 263 LEU A O 1
ATOM 2159 N N . THR A 1 264 ? -25.689 5.396 24.561 1.00 86.50 264 THR A N 1
ATOM 2160 C CA . THR A 1 264 ? -26.074 6.707 25.121 1.00 86.50 264 THR A CA 1
ATOM 2161 C C . THR A 1 264 ? -27.462 7.132 24.633 1.00 86.50 264 THR A C 1
ATOM 2163 O O . THR A 1 264 ? -28.248 7.669 25.407 1.00 86.50 264 THR A O 1
ATOM 2166 N N . MET A 1 265 ? -27.781 6.882 23.360 1.00 88.31 265 MET A N 1
ATOM 2167 C CA . MET A 1 265 ? -29.098 7.178 22.792 1.00 88.31 265 MET A CA 1
ATOM 2168 C C . MET A 1 265 ? -30.199 6.283 23.362 1.00 88.31 265 MET A C 1
ATOM 2170 O O . MET A 1 265 ? -31.273 6.783 23.692 1.00 88.31 265 MET A O 1
ATOM 2174 N N . GLU A 1 266 ? -29.924 4.989 23.534 1.00 89.69 266 GLU A N 1
ATOM 2175 C CA . GLU A 1 266 ? -30.828 4.053 24.215 1.00 89.69 266 GLU A CA 1
ATOM 2176 C C . GLU A 1 266 ? -31.096 4.518 25.655 1.00 89.69 266 GLU A C 1
ATOM 2178 O O . GLU A 1 266 ? -32.251 4.658 26.059 1.00 89.69 266 GLU A O 1
ATOM 2183 N N . ALA A 1 267 ? -30.041 4.893 26.384 1.00 89.25 267 ALA A N 1
ATOM 2184 C CA . ALA A 1 267 ? -30.151 5.409 27.741 1.00 89.25 267 ALA A CA 1
ATOM 2185 C C . ALA A 1 267 ? -30.981 6.705 27.827 1.00 89.25 267 ALA A C 1
ATOM 2187 O O . ALA A 1 267 ? -31.834 6.842 28.700 1.00 89.25 267 ALA A O 1
ATOM 2188 N N . LEU A 1 268 ? -30.779 7.653 26.908 1.00 89.88 268 LEU A N 1
ATOM 2189 C CA . LEU A 1 268 ? -31.575 8.884 26.839 1.00 89.88 268 LEU A CA 1
ATOM 2190 C C . LEU A 1 268 ? -33.053 8.613 26.559 1.00 89.88 268 LEU A C 1
ATOM 2192 O O . LEU A 1 268 ? -33.920 9.293 27.109 1.00 89.88 268 LEU A O 1
ATOM 2196 N N . GLN A 1 269 ? -33.346 7.643 25.694 1.00 89.94 269 GLN A N 1
ATOM 2197 C CA . GLN A 1 269 ? -34.720 7.283 25.376 1.00 89.94 269 GLN A CA 1
ATOM 2198 C C . GLN A 1 269 ? -35.420 6.664 26.589 1.00 89.94 269 GLN A C 1
ATOM 2200 O O . GLN A 1 269 ? -36.561 7.026 26.875 1.00 89.94 269 GLN A O 1
ATOM 2205 N N . ILE A 1 270 ? -34.729 5.792 27.329 1.00 89.88 270 ILE A N 1
ATOM 2206 C CA . ILE A 1 270 ? -35.225 5.228 28.592 1.00 89.88 270 ILE A CA 1
ATOM 2207 C C . ILE A 1 270 ? -35.428 6.343 29.623 1.00 89.88 270 ILE A C 1
ATOM 2209 O O . ILE A 1 270 ? -36.515 6.458 30.184 1.00 89.88 270 ILE A O 1
ATOM 2213 N N . PHE A 1 27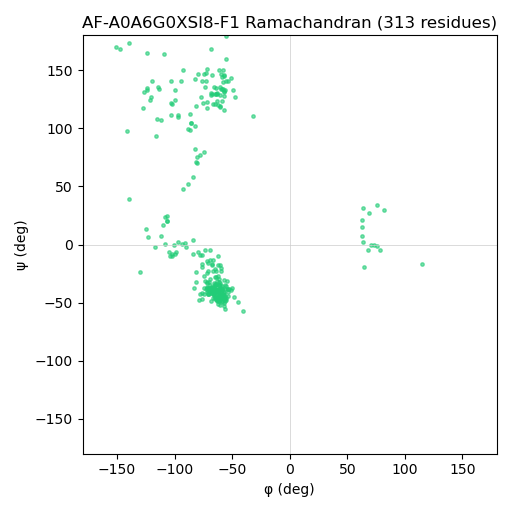1 ? -34.445 7.234 29.794 1.00 89.69 271 PHE A N 1
ATOM 2214 C CA . PHE A 1 271 ? -34.548 8.379 30.701 1.00 89.69 271 PHE A CA 1
ATOM 2215 C C . PHE A 1 271 ? -35.777 9.242 30.386 1.00 89.69 271 PHE A C 1
ATOM 2217 O O . PHE A 1 271 ? -36.571 9.550 31.272 1.00 89.69 271 PHE A O 1
ATOM 2224 N N . LYS A 1 272 ? -35.985 9.582 29.109 1.00 90.44 272 LYS A N 1
ATOM 2225 C CA . LYS A 1 272 ? -37.150 10.352 28.662 1.00 90.44 272 LYS A CA 1
ATOM 2226 C C . LYS A 1 272 ? -38.464 9.631 28.950 1.00 90.44 272 LYS A C 1
ATOM 2228 O O . LYS A 1 272 ? -39.438 10.285 29.305 1.00 90.44 272 LYS A O 1
ATOM 2233 N N . ASN A 1 273 ? -38.505 8.311 28.795 1.00 90.31 273 ASN A N 1
ATOM 2234 C CA . ASN A 1 273 ? -39.706 7.525 29.071 1.00 90.31 273 ASN A CA 1
ATOM 2235 C C . ASN A 1 273 ? -40.032 7.479 30.573 1.00 90.31 273 ASN A C 1
ATOM 2237 O O . ASN A 1 273 ? -41.206 7.491 30.927 1.00 90.31 273 ASN A O 1
ATOM 2241 N N . ILE A 1 274 ? -39.014 7.452 31.440 1.00 88.94 274 ILE A N 1
ATOM 2242 C CA . ILE A 1 274 ? -39.176 7.404 32.902 1.00 88.94 274 ILE A CA 1
ATOM 2243 C C . ILE A 1 274 ? -39.510 8.790 33.476 1.00 88.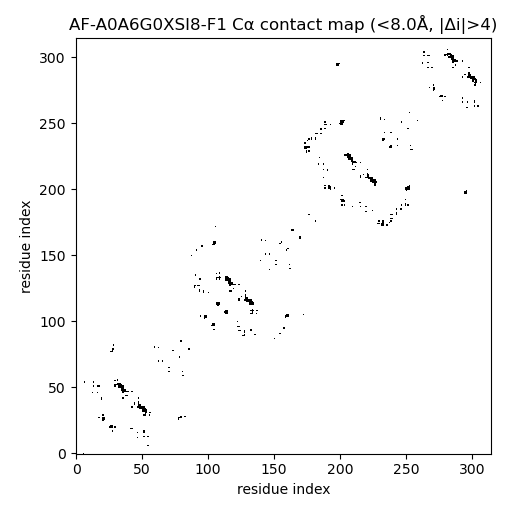94 274 ILE A C 1
ATOM 2245 O O . ILE A 1 274 ? -40.440 8.921 34.267 1.00 88.94 274 ILE A O 1
ATOM 2249 N N . TYR A 1 275 ? -38.768 9.828 33.077 1.00 88.00 275 TYR A N 1
ATOM 2250 C CA . TYR A 1 275 ? -38.832 11.165 33.689 1.00 88.00 275 TYR A CA 1
ATOM 2251 C C . TYR A 1 275 ? -39.605 12.200 32.855 1.00 88.00 275 TYR A C 1
ATOM 2253 O O . TYR A 1 275 ? -39.873 13.304 33.322 1.00 88.00 275 TYR A O 1
ATOM 2261 N N . GLY A 1 276 ? -39.968 11.880 31.610 1.00 87.69 276 GLY A N 1
ATOM 2262 C CA . GLY A 1 276 ? -40.731 12.764 30.720 1.00 87.69 276 GLY A CA 1
ATOM 2263 C C . GLY A 1 276 ? -39.919 13.877 30.042 1.00 87.69 276 GLY A C 1
ATOM 2264 O O . GLY A 1 276 ? -40.455 14.585 29.190 1.00 87.69 276 GLY A O 1
ATOM 2265 N N . HIS A 1 277 ? -38.631 14.029 30.361 1.00 88.25 277 HIS A N 1
ATOM 2266 C CA . HIS A 1 277 ? -37.729 15.035 29.788 1.00 88.25 277 HIS A CA 1
ATOM 2267 C C . HIS A 1 277 ? -36.331 14.461 29.514 1.00 88.25 277 HIS A C 1
ATOM 2269 O O . HIS A 1 277 ? -36.036 13.325 29.867 1.00 88.25 277 HIS A O 1
ATOM 2275 N N . VAL A 1 278 ? -35.460 15.245 28.869 1.00 85.94 278 VAL A N 1
ATOM 2276 C CA . VAL A 1 278 ? -34.064 14.862 28.556 1.00 85.94 278 VAL A CA 1
ATOM 2277 C C . VAL A 1 278 ? -33.020 15.675 29.331 1.00 85.94 278 VAL A C 1
ATOM 2279 O O . VAL A 1 278 ? -31.825 15.531 29.087 1.00 85.94 278 VAL A O 1
ATOM 2282 N N . ASP A 1 279 ? -33.457 16.508 30.279 1.00 85.06 279 ASP A N 1
ATOM 2283 C CA . ASP A 1 279 ? -32.573 17.253 31.183 1.00 85.06 279 ASP A CA 1
ATOM 2284 C C . ASP A 1 279 ? -31.980 16.325 32.254 1.00 85.06 279 ASP A C 1
ATOM 2286 O O . ASP A 1 279 ? -32.471 16.234 33.378 1.00 85.06 279 ASP A O 1
ATOM 2290 N N . VAL A 1 280 ? -30.946 15.575 31.868 1.00 86.19 280 VAL A N 1
ATOM 2291 C CA . VAL A 1 280 ? -30.260 14.614 32.741 1.00 86.19 280 VAL A CA 1
ATOM 2292 C C . VAL A 1 280 ? -29.315 15.352 33.710 1.00 86.19 280 VAL A C 1
ATOM 2294 O O . VAL A 1 280 ? -28.450 16.103 33.243 1.00 86.19 280 VAL A O 1
ATOM 2297 N N . PRO A 1 281 ? -29.408 15.127 35.038 1.00 87.56 281 PRO A N 1
ATOM 2298 C CA . PRO A 1 281 ? -28.461 15.674 36.016 1.00 87.56 281 PRO A CA 1
ATOM 2299 C C . PRO A 1 281 ? -27.007 15.274 35.717 1.00 87.56 281 PRO A C 1
ATOM 2301 O O . PRO A 1 281 ? -26.746 14.166 35.250 1.00 87.56 281 PRO A O 1
ATOM 2304 N N . GLN A 1 282 ? -26.033 16.154 35.986 1.00 82.75 282 GLN A N 1
ATOM 2305 C CA . GLN A 1 282 ? -24.623 15.901 35.628 1.00 82.75 282 GLN A CA 1
ATOM 2306 C C . GLN A 1 282 ? -24.007 14.691 36.344 1.00 82.75 282 GLN A C 1
ATOM 2308 O O . GLN A 1 282 ? -23.117 14.041 35.795 1.00 82.75 282 GLN A O 1
ATOM 2313 N N . ASP A 1 283 ? -24.465 14.416 37.557 1.00 86.44 283 ASP A N 1
ATOM 2314 C CA . ASP A 1 283 ? -24.055 13.322 38.432 1.00 86.44 283 ASP A CA 1
ATOM 2315 C C . ASP A 1 283 ? -24.899 12.052 38.249 1.00 86.44 283 ASP A C 1
ATOM 2317 O O . ASP A 1 283 ? -24.638 11.054 38.914 1.00 86.44 283 ASP A O 1
ATOM 2321 N N . PHE A 1 284 ? -25.868 12.056 37.326 1.00 87.12 284 PHE A N 1
ATOM 2322 C CA . PHE A 1 284 ? -26.727 10.902 37.087 1.00 87.12 284 PHE A CA 1
ATOM 2323 C C . PHE A 1 284 ? -25.920 9.690 36.596 1.00 87.12 284 PHE A C 1
ATOM 2325 O O . PHE A 1 284 ? -25.285 9.725 35.530 1.00 87.12 284 PHE A O 1
ATOM 2332 N N . GLU A 1 285 ? -25.993 8.609 37.370 1.00 88.31 285 GLU A N 1
ATOM 2333 C CA . GLU A 1 285 ? -25.366 7.314 37.122 1.00 88.31 285 GLU A CA 1
ATOM 2334 C C . GLU A 1 285 ? -26.425 6.211 37.199 1.00 88.31 285 GLU A C 1
ATOM 2336 O O . GLU A 1 285 ? -27.217 6.155 38.140 1.00 88.31 285 GLU A O 1
ATOM 2341 N N . ILE A 1 286 ? -26.443 5.334 36.195 1.00 86.00 286 ILE A N 1
ATOM 2342 C CA . ILE A 1 286 ? -27.361 4.195 36.155 1.00 86.00 286 ILE A CA 1
ATOM 2343 C C . ILE A 1 286 ? -26.866 3.130 37.138 1.00 86.00 286 ILE A C 1
ATOM 2345 O O . ILE A 1 286 ? -25.740 2.643 37.020 1.00 86.00 286 ILE A O 1
ATOM 2349 N N . SER A 1 287 ? -27.704 2.762 38.106 1.00 84.12 287 SER A N 1
ATOM 2350 C CA . SER A 1 287 ? -27.362 1.776 39.138 1.00 84.12 287 SER A CA 1
ATOM 2351 C C . SER A 1 287 ? -27.374 0.343 38.599 1.00 84.12 287 SER A C 1
ATOM 2353 O O . SER A 1 287 ? -28.179 0.009 37.737 1.00 84.12 287 SER A O 1
ATOM 2355 N N . GLN A 1 288 ? -26.496 -0.510 39.138 1.00 74.19 288 GLN A N 1
ATOM 2356 C CA . GLN A 1 288 ? -26.318 -1.915 38.724 1.00 74.19 288 GLN A CA 1
ATOM 2357 C C . GLN A 1 288 ? -27.487 -2.849 39.079 1.00 74.19 288 GLN A C 1
ATOM 2359 O O . GLN A 1 288 ? -27.468 -4.012 38.702 1.00 74.19 288 GLN A O 1
ATOM 2364 N N . GLU A 1 289 ? -28.495 -2.366 39.802 1.00 73.06 289 GLU A N 1
ATOM 2365 C CA . GLU A 1 289 ? -29.638 -3.172 40.260 1.00 73.06 289 GLU A CA 1
ATOM 2366 C C . GLU A 1 289 ? -30.981 -2.598 39.788 1.00 73.06 289 GLU A C 1
ATOM 2368 O O . GLU A 1 289 ? -32.045 -3.072 40.182 1.00 73.06 289 GLU A O 1
ATOM 2373 N N . ASP A 1 290 ? -30.956 -1.569 38.936 1.00 79.56 290 ASP A N 1
ATOM 2374 C CA . ASP A 1 290 ? -32.180 -0.978 38.410 1.00 79.56 290 ASP A CA 1
ATOM 2375 C C . ASP A 1 290 ? -32.629 -1.732 37.152 1.00 79.56 290 ASP A C 1
ATOM 2377 O O . ASP A 1 290 ? -32.137 -1.501 36.045 1.00 79.56 290 ASP A O 1
ATOM 2381 N N . HIS A 1 291 ? -33.589 -2.643 37.334 1.00 78.62 291 HIS A N 1
ATOM 2382 C CA . HIS A 1 291 ? -34.179 -3.457 36.267 1.00 78.62 291 HIS A CA 1
ATOM 2383 C C . HIS A 1 291 ? -34.905 -2.641 35.184 1.00 78.62 291 HIS A C 1
ATOM 2385 O O . HIS A 1 291 ? -35.280 -3.203 34.154 1.00 78.62 291 HIS A O 1
ATOM 2391 N N . LEU A 1 292 ? -35.117 -1.335 35.388 1.00 81.50 292 LEU A N 1
ATOM 2392 C CA . LEU A 1 292 ? -35.622 -0.440 34.343 1.00 81.50 292 LEU A CA 1
ATOM 2393 C C . LEU A 1 292 ? -34.580 -0.183 33.245 1.00 81.50 292 LEU A C 1
ATOM 2395 O O . LEU A 1 292 ? -34.938 0.272 32.156 1.00 81.50 292 LEU A O 1
ATOM 2399 N N . TRP A 1 293 ? -33.309 -0.490 33.514 1.00 84.62 293 TRP A N 1
ATOM 2400 C CA . TRP A 1 293 ? -32.205 -0.320 32.583 1.00 84.62 293 TRP A CA 1
ATOM 2401 C C . TRP A 1 293 ? -31.618 -1.675 32.183 1.00 84.62 293 TRP A C 1
ATOM 2403 O O . TRP A 1 293 ? -31.365 -2.513 33.050 1.00 84.62 293 TRP A O 1
ATOM 2413 N N . PRO A 1 294 ? -31.339 -1.880 30.886 1.00 85.62 294 PRO A N 1
ATOM 2414 C CA . PRO A 1 294 ? -30.480 -2.962 30.432 1.00 85.62 294 PRO A CA 1
ATOM 2415 C C . PRO A 1 294 ? -29.143 -2.980 31.179 1.00 85.62 294 PRO A C 1
ATOM 2417 O O . PRO A 1 294 ? -28.555 -1.929 31.446 1.00 85.62 294 PRO A O 1
ATOM 2420 N N . ASP A 1 295 ? -28.642 -4.179 31.439 1.00 82.38 295 ASP A N 1
ATOM 2421 C CA . ASP A 1 295 ? -27.343 -4.442 32.062 1.00 82.38 295 ASP A CA 1
ATOM 2422 C C . ASP A 1 295 ? -26.165 -3.787 31.329 1.00 82.38 295 ASP A C 1
ATOM 2424 O O . ASP A 1 295 ? -25.258 -3.246 31.961 1.00 82.38 295 ASP A O 1
ATOM 2428 N N . ASP A 1 296 ? -26.228 -3.718 29.999 1.00 82.06 296 ASP A N 1
ATOM 2429 C CA . ASP A 1 296 ? -25.255 -3.005 29.163 1.00 82.06 296 ASP A CA 1
ATOM 2430 C C . ASP A 1 296 ? -25.156 -1.489 29.466 1.00 82.06 296 ASP A C 1
ATOM 2432 O O . ASP A 1 296 ? -24.192 -0.833 29.053 1.00 82.06 296 ASP A O 1
ATOM 2436 N N . LEU A 1 297 ? -26.154 -0.908 30.147 1.00 84.38 297 LEU A N 1
ATOM 2437 C CA . LEU A 1 297 ? -26.200 0.509 30.530 1.00 84.38 297 LEU A CA 1
ATOM 2438 C C . LEU A 1 297 ? -25.858 0.751 32.003 1.00 84.38 297 LEU A C 1
ATOM 2440 O O . LEU A 1 297 ? -25.656 1.903 32.396 1.00 84.38 297 LEU A O 1
ATOM 2444 N N . TRP A 1 298 ? -25.763 -0.296 32.821 1.00 86.25 298 TRP A N 1
ATOM 2445 C CA . TRP A 1 298 ? -25.402 -0.161 34.227 1.00 86.25 298 TRP A CA 1
ATOM 2446 C C . TRP A 1 298 ? -24.026 0.486 34.392 1.00 86.25 298 TRP A C 1
ATOM 2448 O O . TRP A 1 298 ? -23.127 0.306 33.572 1.00 86.25 298 TRP A O 1
ATOM 2458 N N . THR A 1 299 ? -23.850 1.266 35.462 1.00 84.12 299 THR A N 1
ATOM 2459 C CA . THR A 1 299 ? -22.667 2.109 35.750 1.00 84.12 299 THR A CA 1
ATOM 2460 C C . THR A 1 299 ? -22.411 3.242 34.752 1.00 84.12 299 THR A C 1
ATOM 2462 O O . THR A 1 299 ? -21.437 3.993 34.878 1.00 84.12 299 THR A O 1
ATOM 2465 N N . MET A 1 300 ? -23.271 3.421 33.743 1.00 85.00 300 MET A N 1
ATOM 2466 C CA . MET A 1 300 ? -23.113 4.528 32.813 1.00 85.00 300 MET A CA 1
ATOM 2467 C C . MET A 1 300 ? -23.465 5.850 33.498 1.00 85.00 300 MET A C 1
ATOM 2469 O O . MET A 1 300 ? -24.610 6.120 33.860 1.00 85.00 300 MET A O 1
ATOM 2473 N N . ARG A 1 301 ? -22.467 6.732 33.583 1.00 86.81 301 ARG A N 1
ATOM 2474 C CA . ARG A 1 301 ? -22.627 8.136 33.989 1.00 86.81 301 ARG A CA 1
ATOM 2475 C C . ARG A 1 301 ? -23.181 8.970 32.840 1.00 86.81 301 ARG A C 1
ATOM 2477 O O . ARG A 1 301 ? -22.434 9.674 32.149 1.00 86.81 301 ARG A O 1
ATOM 2484 N N . LEU A 1 302 ? -24.484 8.841 32.597 1.00 85.75 302 LEU A N 1
ATOM 2485 C CA . LEU A 1 302 ? -25.177 9.478 31.475 1.00 85.75 302 LEU A CA 1
ATOM 2486 C C . LEU A 1 302 ? -25.007 11.006 31.499 1.00 85.75 302 LEU A C 1
ATOM 2488 O O . LEU A 1 302 ? -24.687 11.596 30.467 1.00 85.75 302 LEU A O 1
ATOM 2492 N N . GLY A 1 303 ? -25.094 11.631 32.679 1.00 82.19 303 GLY A N 1
ATOM 2493 C CA . GLY A 1 303 ? -24.903 13.077 32.844 1.00 82.19 303 GLY A CA 1
ATOM 2494 C C . GLY A 1 303 ? -23.536 13.580 32.363 1.00 82.19 303 GLY A C 1
ATOM 2495 O O . GLY A 1 303 ? -23.432 14.579 31.645 1.00 82.19 303 GLY A O 1
ATOM 2496 N N . ILE A 1 304 ? -22.469 12.836 32.671 1.00 82.00 304 ILE A N 1
ATOM 2497 C CA . ILE A 1 304 ? -21.101 13.175 32.248 1.00 82.00 304 ILE A CA 1
ATOM 2498 C C . ILE A 1 304 ? -20.930 13.006 30.736 1.00 82.00 304 ILE A C 1
ATOM 2500 O O . ILE A 1 304 ? -20.281 13.841 30.096 1.00 82.00 304 ILE A O 1
ATOM 2504 N N . LYS A 1 305 ? -21.507 11.948 30.149 1.00 80.69 305 LYS A N 1
ATOM 2505 C CA . LYS A 1 305 ? -21.411 11.697 28.705 1.00 80.69 305 LYS A CA 1
ATOM 2506 C C . LYS A 1 305 ? -22.007 12.847 27.898 1.00 80.69 305 LYS A C 1
ATOM 2508 O O . LYS A 1 305 ? -21.350 13.340 26.983 1.00 80.69 305 LYS A O 1
ATOM 2513 N N . LEU A 1 306 ? -23.192 13.332 28.269 1.00 79.62 306 LEU A N 1
ATOM 2514 C CA . LEU A 1 306 ? -23.873 14.422 27.559 1.00 79.62 306 LEU A CA 1
ATOM 2515 C C . LEU A 1 306 ? -23.106 15.744 27.641 1.00 79.62 306 LEU A C 1
ATOM 2517 O O . LEU A 1 306 ? -23.029 16.468 26.649 1.00 79.62 306 LEU A O 1
ATOM 2521 N N . ARG A 1 307 ? -22.448 16.024 28.774 1.00 68.88 307 ARG A N 1
ATOM 2522 C CA . ARG A 1 307 ? -21.593 17.211 28.929 1.00 68.88 307 ARG A CA 1
ATOM 2523 C C . ARG A 1 307 ? -20.484 17.269 27.875 1.00 68.88 307 ARG A C 1
ATOM 2525 O O . ARG A 1 307 ? -20.203 18.338 27.342 1.00 68.88 307 ARG A O 1
ATOM 2532 N N . ILE A 1 308 ? -19.863 16.132 27.561 1.00 60.38 308 ILE A N 1
ATOM 2533 C CA . ILE A 1 308 ? -18.791 16.056 26.556 1.00 60.38 308 ILE A CA 1
ATOM 2534 C C . ILE A 1 308 ? -19.350 16.309 25.146 1.00 60.38 308 ILE A C 1
ATOM 2536 O O . ILE A 1 308 ? -18.711 16.997 24.350 1.00 60.38 308 ILE A O 1
ATOM 2540 N N . PHE A 1 309 ? -20.560 15.827 24.848 1.00 56.84 309 PHE A N 1
ATOM 2541 C CA . PHE A 1 309 ? -21.198 16.018 23.540 1.00 56.84 309 PHE A CA 1
ATOM 2542 C C . PHE A 1 309 ? -21.669 17.458 23.287 1.00 56.84 309 PHE A C 1
ATOM 2544 O O . PHE A 1 309 ? -21.592 17.922 22.152 1.00 56.84 309 PHE A O 1
ATOM 2551 N N . VAL A 1 310 ? -22.089 18.199 24.320 1.00 51.88 310 VAL A N 1
ATOM 2552 C CA . VAL A 1 310 ? -22.507 19.611 24.179 1.00 51.88 310 VAL A CA 1
ATOM 2553 C C . VAL A 1 310 ? -21.323 20.537 23.856 1.00 51.88 310 VAL A C 1
ATOM 2555 O O . VAL A 1 310 ? -21.494 21.535 23.156 1.00 51.88 310 VAL A O 1
ATOM 2558 N N . VAL A 1 311 ? -20.112 20.196 24.309 1.00 44.19 311 VAL A N 1
ATOM 2559 C CA . VAL A 1 311 ? -18.888 20.986 24.060 1.00 44.19 311 VAL A CA 1
ATOM 2560 C C . VAL A 1 311 ? -18.282 20.700 22.674 1.00 44.19 311 VAL A C 1
ATOM 2562 O O . VAL A 1 311 ? -17.607 21.555 22.107 1.00 44.19 311 VAL A O 1
ATOM 2565 N N . ALA A 1 312 ? -18.557 19.536 22.082 1.00 39.72 312 ALA A N 1
ATOM 2566 C CA . ALA A 1 312 ? -18.000 19.099 20.801 1.00 39.72 312 ALA A CA 1
ATOM 2567 C C . ALA A 1 312 ? -18.882 19.459 19.583 1.00 39.72 312 ALA A C 1
ATOM 2569 O O . ALA A 1 312 ? -19.135 18.610 18.726 1.00 39.72 312 ALA A O 1
ATOM 2570 N N . LYS A 1 313 ? -19.354 20.711 19.472 1.00 28.31 313 LYS A N 1
ATOM 2571 C CA . LYS A 1 313 ? -19.935 21.192 18.203 1.00 28.31 313 LYS A CA 1
ATOM 2572 C C . LYS A 1 313 ? -18.828 21.301 17.136 1.00 28.31 313 LYS A C 1
ATOM 2574 O O . LYS A 1 313 ? -17.800 21.914 17.417 1.00 28.31 313 LYS A O 1
ATOM 2579 N N . PRO A 1 314 ? -19.009 20.751 15.923 1.00 36.53 314 PRO A N 1
ATOM 2580 C CA . PRO A 1 314 ? -18.104 21.017 14.813 1.00 36.53 314 PRO A CA 1
ATOM 2581 C C . PRO A 1 314 ? -18.337 22.437 14.269 1.00 36.53 314 PRO A C 1
ATOM 2583 O O . PRO A 1 314 ? -19.488 22.844 14.103 1.00 36.53 314 PRO A O 1
ATOM 2586 N N . ASN A 1 315 ? -17.243 23.164 14.008 1.00 33.91 315 ASN A N 1
ATOM 2587 C CA . ASN A 1 315 ? -17.216 24.309 13.086 1.00 33.91 315 ASN A CA 1
ATOM 2588 C C . ASN A 1 315 ? -17.226 23.816 11.638 1.00 33.91 315 ASN A C 1
ATOM 2590 O O . ASN A 1 315 ? -16.584 22.768 11.383 1.00 33.91 315 ASN A O 1
#

InterPro domains:
  IPR005114 Helicase-associated [PF03457] (10-79)
  IPR005114 Helicase-associated [PF03457] (86-160)

Sequence (315 aa):
MKDWVRILLQWEENLEALRIFKSIHGNLHVPKYYKVKTEDAQWPEKLWGKNLGFAVVRLRQLQERMDPSKRETLDSMGFIWDAIQAKWEKNLLSLETYKAIEGDLLVKTSGTTSFVVPERDPAWPKDTWNMRLGYLVSTCRKKKESLPRNIHDALTAMGFVWKVKDKGTGPGRPPRISTAKQHEILEIVQVQHKLQGHTRFTTLPNPFKVPASSEWPQHLHGCIVETSKFRRAYRMGLLDASVVAKLDDLGFVWNDNQLQWSLTMEALQIFKNIYGHVDVPQDFEISQEDHLWPDDLWTMRLGIKLRIFVVAKPN

Solvent-accessible surface area (backbone atoms only — not comparable to full-atom values): 18729 Å² total; per-residue (Å²): 129,66,75,68,59,63,50,66,76,38,41,68,62,53,51,50,51,48,52,48,45,26,71,76,68,75,45,62,84,67,50,66,83,37,54,40,58,69,93,40,88,90,50,62,77,93,49,42,63,37,52,53,10,52,51,52,58,49,53,44,75,32,60,92,78,52,58,67,71,62,50,49,56,38,52,78,70,57,52,62,71,51,63,66,56,58,52,45,53,51,52,47,54,46,49,52,46,43,25,69,78,65,75,46,64,83,63,41,53,51,86,97,56,40,38,53,38,61,73,92,41,86,89,47,63,77,88,43,41,66,38,50,50,5,58,50,56,50,47,51,46,77,39,55,92,78,46,57,66,72,56,52,51,52,40,48,75,74,58,48,73,68,79,77,56,63,96,90,73,45,88,63,83,76,63,86,64,51,72,68,56,51,50,53,52,50,54,52,49,54,47,51,38,64,72,61,73,73,52,86,55,27,83,76,60,75,70,33,66,38,59,86,46,91,86,44,63,77,93,46,44,66,43,73,43,53,41,68,51,53,39,50,21,51,79,68,68,66,57,59,68,71,59,50,51,57,37,54,76,54,28,47,64,71,47,65,68,61,50,55,50,52,53,51,51,53,49,48,52,52,45,26,70,75,70,74,48,80,87,64,54,64,82,38,55,38,56,86,80,48,82,92,49,62,74,82,50,38,69,39,45,56,19,52,56,52,57,56,57,72,72,63,70,83,131

Mean predicted aligned error: 16.09 Å

Radius of gyration: 32.98 Å; Cα contacts (8 Å, |Δi|>4): 305; chains: 1; bounding box: 80×46×90 Å

Organism: NCBI:txid100861